Protein AF-C5KIS2-F1 (afdb_monomer)

Mean predicted aligned error: 10.35 Å

Secondary structure (DSSP, 8-state):
-HHHHHHHHHHHHTT----TTT---S-SEEEETTEEEETTTEEEESS-TTT--HHHHHHHHHHHHHT-----PPTT-------HHHHHHHHHHHHHHHHHHHHHTTGGG--HHHHHHHHHHHHHHHHTT-TT--HHHHHHHHHHHHHHHHHHHHHHHT-PPPEE-EETTEE-------------

Radius of gyration: 20.38 Å; Cα contacts (8 Å, |Δi|>4): 159; chains: 1; bounding box: 40×44×56 Å

Sequence (184 aa):
MKALSIVTSVLQDYCFAVNPLKTVGPASVTPFCGLVIESGGRYRPHPSRRVLTEASFDLAWDEFINGTFKAKRKRGAPKVAAAASNLKISSRVSWLKSWCGTFNYFLGHLTKQQLDALHALTDVSKRLQDPAITDKEVEAQSTLVHAAFKSLFDYYLSGIPALYAARDDQAIGTIVLSDANCHG

Structure (mmCIF, N/CA/C/O backbone):
data_AF-C5KIS2-F1
#
_entry.id   AF-C5KIS2-F1
#
loop_
_atom_site.group_PDB
_atom_site.id
_atom_site.type_symbol
_atom_site.label_atom_id
_atom_site.label_alt_id
_atom_site.label_comp_id
_atom_site.label_asym_id
_atom_site.label_entity_id
_atom_site.label_seq_id
_atom_site.pdbx_PDB_ins_code
_atom_site.Cartn_x
_atom_site.Cartn_y
_atom_site.Cartn_z
_atom_site.occupancy
_atom_site.B_iso_or_equiv
_atom_site.auth_seq_id
_atom_site.auth_comp_id
_atom_site.auth_asym_id
_atom_site.auth_atom_id
_atom_site.pdbx_PDB_model_num
ATOM 1 N N . MET A 1 1 ? -19.171 6.947 25.522 1.00 60.19 1 MET A N 1
ATOM 2 C CA . MET A 1 1 ? -19.991 8.149 25.236 1.00 60.19 1 MET A CA 1
ATOM 3 C C . MET A 1 1 ? -19.358 9.435 25.767 1.00 60.19 1 MET A C 1
ATOM 5 O O . MET A 1 1 ? -19.127 10.319 24.958 1.00 60.19 1 MET A O 1
ATOM 9 N N . LYS A 1 2 ? -18.980 9.525 27.055 1.00 75.31 2 LYS A N 1
ATOM 10 C CA . LYS A 1 2 ? -18.383 10.742 27.655 1.00 75.31 2 LYS A CA 1
ATOM 11 C C . LYS A 1 2 ? -17.143 11.290 26.922 1.00 75.31 2 LYS A C 1
ATOM 13 O O . LYS A 1 2 ? -17.012 12.493 26.755 1.00 75.31 2 LYS A O 1
ATOM 18 N N . ALA A 1 3 ? -16.247 10.421 26.454 1.00 75.62 3 ALA A N 1
ATOM 19 C CA . ALA A 1 3 ? -15.039 10.864 25.754 1.00 75.62 3 ALA A CA 1
ATOM 20 C C . ALA A 1 3 ? -15.335 11.495 24.379 1.00 75.62 3 ALA A C 1
ATOM 22 O O . ALA A 1 3 ? -14.760 12.523 24.040 1.00 75.62 3 ALA A O 1
ATOM 23 N N . LEU A 1 4 ? -16.278 10.926 23.618 1.00 79.00 4 LEU A N 1
ATOM 24 C CA . LEU A 1 4 ? -16.680 11.460 22.314 1.00 79.00 4 LEU A CA 1
ATOM 25 C C . LEU A 1 4 ? -17.348 12.833 22.454 1.00 79.00 4 LEU A C 1
ATOM 27 O O . LEU A 1 4 ? -17.055 13.726 21.664 1.00 79.00 4 LEU A O 1
ATOM 31 N N . SER A 1 5 ? -18.203 13.022 23.467 1.00 82.56 5 SER A N 1
ATOM 32 C CA . SER A 1 5 ? -18.843 14.320 23.706 1.00 82.56 5 SER A CA 1
ATOM 33 C C . SER A 1 5 ? -17.824 15.390 24.095 1.00 82.56 5 SER A C 1
ATOM 35 O O . SER A 1 5 ? -17.868 16.475 23.534 1.00 82.56 5 SER A O 1
ATOM 37 N N . ILE A 1 6 ? -16.866 15.067 24.976 1.00 85.69 6 ILE A N 1
ATOM 38 C CA . ILE A 1 6 ? -15.789 15.995 25.367 1.00 85.69 6 ILE A CA 1
ATOM 39 C C . ILE A 1 6 ? -14.978 16.422 24.141 1.00 85.69 6 ILE A C 1
ATOM 41 O O . ILE A 1 6 ? -14.787 17.609 23.911 1.00 85.69 6 ILE A O 1
ATOM 45 N N . VAL A 1 7 ? -14.535 15.460 23.331 1.00 83.62 7 VAL A N 1
ATOM 46 C CA . VAL A 1 7 ? -13.727 15.749 22.141 1.00 83.62 7 VAL A CA 1
ATOM 47 C C . VAL A 1 7 ? -14.513 16.540 21.097 1.00 83.62 7 VAL A C 1
ATOM 49 O O . VAL A 1 7 ? -13.963 17.456 20.497 1.00 83.62 7 VAL A O 1
ATOM 52 N N . THR A 1 8 ? -15.803 16.246 20.913 1.00 84.38 8 THR A N 1
ATOM 53 C CA . THR A 1 8 ? -16.669 17.022 20.010 1.00 84.38 8 THR A CA 1
ATOM 54 C C . THR A 1 8 ? -16.765 18.481 20.449 1.00 84.38 8 THR A C 1
ATOM 56 O O . THR A 1 8 ? -16.582 19.361 19.614 1.00 84.38 8 THR A O 1
ATOM 59 N N . SER A 1 9 ? -16.993 18.735 21.742 1.00 87.12 9 SER A N 1
ATOM 60 C CA . SER A 1 9 ? -17.047 20.096 22.284 1.00 87.12 9 SER A CA 1
ATOM 61 C C . SER A 1 9 ? -15.728 20.836 22.078 1.00 87.12 9 SER A C 1
ATOM 63 O O . SER A 1 9 ? -15.735 21.918 21.510 1.00 87.12 9 SER A O 1
ATOM 65 N N . VAL A 1 10 ? -14.594 20.210 22.414 1.00 88.06 10 VAL A N 1
ATOM 66 C CA . VAL A 1 10 ? -13.266 20.816 22.216 1.00 88.06 10 VAL A CA 1
ATOM 67 C C . VAL A 1 10 ? -13.034 21.182 20.747 1.00 88.06 10 VAL A C 1
ATOM 69 O O . VAL A 1 10 ? -12.579 22.278 20.449 1.00 88.06 10 VAL A O 1
ATOM 72 N N . LEU A 1 11 ? -13.367 20.299 19.803 1.00 85.62 11 LEU A N 1
ATOM 73 C CA . LEU A 1 11 ? -13.216 20.591 18.373 1.00 85.62 11 LEU A CA 1
ATOM 74 C C . LEU A 1 11 ? -14.081 21.772 17.927 1.00 85.62 11 LEU A C 1
ATOM 76 O O . LEU A 1 11 ? -13.608 22.619 17.173 1.00 85.62 11 LEU A O 1
ATOM 80 N N . GLN A 1 12 ? -15.324 21.834 18.400 1.00 87.50 12 GLN A N 1
ATOM 81 C CA . GLN A 1 12 ? -16.232 22.940 18.107 1.00 87.50 12 GLN A CA 1
ATOM 82 C C . GLN A 1 12 ? -15.732 24.262 18.705 1.00 87.50 12 GLN A C 1
ATOM 84 O O . GLN A 1 12 ? -15.814 25.283 18.025 1.00 87.50 12 GLN A O 1
ATOM 89 N N . ASP A 1 13 ? -15.139 24.234 19.904 1.00 91.94 13 ASP A N 1
ATOM 90 C CA . ASP A 1 13 ? -14.492 25.399 20.529 1.00 91.94 13 ASP A CA 1
ATOM 91 C C . ASP A 1 13 ? -13.312 25.916 19.683 1.00 91.94 13 ASP A C 1
ATOM 93 O O . ASP A 1 13 ? -13.076 27.120 19.606 1.00 91.94 13 ASP A O 1
ATOM 97 N N . TYR A 1 14 ? -12.604 25.018 18.987 1.00 89.00 14 TYR A N 1
ATOM 98 C CA . TYR A 1 14 ? -11.558 25.348 18.007 1.00 89.00 14 TYR A CA 1
ATOM 99 C C . TYR A 1 14 ? -12.091 25.587 16.580 1.00 89.00 14 TYR A C 1
ATOM 101 O O . TYR A 1 14 ? -11.319 25.567 15.621 1.00 89.00 14 TYR A O 1
ATOM 109 N N . CYS A 1 15 ? -13.395 25.823 16.416 1.00 87.06 15 CYS A N 1
ATOM 110 C CA . CYS A 1 15 ? -14.050 26.093 15.132 1.00 87.06 15 CYS A CA 1
ATOM 111 C C . CYS A 1 15 ? -13.978 24.946 14.103 1.00 87.06 15 CYS A C 1
ATOM 113 O O . CYS A 1 15 ? -14.198 25.171 12.910 1.00 87.06 15 CYS A O 1
ATOM 115 N N . PHE A 1 16 ? -13.718 23.706 14.525 1.00 83.56 16 PHE A N 1
ATOM 116 C CA . PHE A 1 16 ? -13.832 22.545 13.644 1.00 83.56 16 PHE A CA 1
ATOM 117 C C . PHE A 1 16 ? -15.290 22.090 13.521 1.00 83.56 16 PHE A C 1
ATOM 119 O O . PHE A 1 16 ? -15.996 21.871 14.508 1.00 83.56 16 PHE A O 1
ATOM 126 N N . ALA A 1 17 ? -15.734 21.867 12.283 1.00 83.50 17 ALA A N 1
ATOM 127 C CA . ALA A 1 17 ? -17.042 21.291 12.003 1.00 83.50 17 ALA A CA 1
ATOM 128 C C . ALA A 1 17 ? -16.998 19.759 12.120 1.00 83.50 17 ALA A C 1
ATOM 130 O O . ALA A 1 17 ? -16.437 19.066 11.270 1.00 83.50 17 ALA A O 1
ATOM 131 N N . VAL A 1 18 ? -17.633 19.212 13.157 1.00 80.88 18 VAL A N 1
ATOM 132 C CA . VAL A 1 18 ? -17.778 17.760 13.323 1.00 80.88 18 VAL A CA 1
ATOM 133 C C . VAL A 1 18 ? -18.969 17.270 12.501 1.00 80.88 18 VAL A C 1
ATOM 135 O O . VAL A 1 18 ? -20.106 17.662 12.750 1.00 80.88 18 VAL A O 1
ATOM 138 N N . ASN A 1 19 ? -18.720 16.396 11.522 1.00 82.12 19 ASN A N 1
ATOM 139 C CA . ASN A 1 19 ? -19.776 15.813 10.696 1.00 82.12 19 ASN A CA 1
ATOM 140 C C . ASN A 1 19 ? -20.314 14.514 11.329 1.00 82.12 19 ASN A C 1
ATOM 142 O O . ASN A 1 19 ? -19.650 13.480 11.215 1.00 82.12 19 ASN A O 1
ATOM 146 N N . PRO A 1 20 ? -21.531 14.508 11.907 1.00 78.38 20 PRO A N 1
ATOM 147 C CA . PRO A 1 20 ? -22.075 13.335 12.588 1.00 78.38 20 PRO A CA 1
ATOM 148 C C . PRO A 1 20 ? -22.288 12.134 11.655 1.00 78.38 20 PRO A C 1
ATOM 150 O O . PRO A 1 20 ? -22.263 11.003 12.125 1.00 78.38 20 PRO A O 1
ATOM 153 N N . LEU A 1 21 ? -22.431 12.347 10.340 1.00 80.25 21 LEU A N 1
ATOM 154 C CA . LEU A 1 21 ? -22.570 11.267 9.354 1.00 80.25 21 LEU A CA 1
ATOM 155 C C . LEU A 1 21 ? -21.252 10.526 9.087 1.00 80.25 21 LEU A C 1
ATOM 157 O O . LEU A 1 21 ? -21.269 9.414 8.566 1.00 80.25 21 LEU A O 1
ATOM 161 N N . LYS A 1 22 ? -20.109 11.148 9.397 1.00 76.31 22 LYS A N 1
ATOM 162 C CA . LYS A 1 22 ? -18.772 10.545 9.264 1.00 76.31 22 LYS A CA 1
ATOM 163 C C . LYS A 1 22 ? -18.179 10.126 10.609 1.00 76.31 22 LYS A C 1
ATOM 165 O O . LYS A 1 22 ? -17.146 9.460 10.634 1.00 76.31 22 LYS A O 1
ATOM 170 N N . THR A 1 23 ? -18.817 10.506 11.712 1.00 77.50 23 THR A N 1
ATOM 171 C CA . THR A 1 23 ? -18.397 10.133 13.059 1.00 77.50 23 THR A CA 1
ATOM 172 C C . THR A 1 23 ? -18.841 8.710 13.361 1.00 77.50 23 THR A C 1
ATOM 174 O O . THR A 1 23 ? -20.031 8.404 13.387 1.00 77.50 23 THR A O 1
ATOM 177 N N . VAL A 1 24 ? -17.876 7.837 13.639 1.00 73.81 24 VAL A N 1
ATOM 178 C CA . VAL A 1 24 ? -18.143 6.477 14.111 1.00 73.81 24 VAL A CA 1
ATOM 179 C C . VAL A 1 24 ? -18.097 6.489 15.637 1.00 73.81 24 VAL A C 1
ATOM 181 O O . VAL A 1 24 ? -17.106 6.910 16.235 1.00 73.81 24 VAL A O 1
ATOM 184 N N . GLY A 1 25 ? -19.194 6.076 16.274 1.00 73.31 25 GLY A N 1
ATOM 185 C CA . GLY A 1 25 ? -19.266 5.928 17.727 1.00 73.31 25 GLY A CA 1
ATOM 186 C C . GLY A 1 25 ? -18.408 4.764 18.243 1.00 73.31 25 GLY A C 1
ATOM 187 O O . GLY A 1 25 ? -17.726 4.095 17.468 1.00 73.31 25 GLY A O 1
ATOM 188 N N . PRO A 1 26 ? -18.441 4.480 19.556 1.00 73.94 26 PRO A N 1
ATOM 189 C CA . PRO A 1 26 ? -17.779 3.302 20.106 1.00 73.94 26 PRO A CA 1
ATOM 190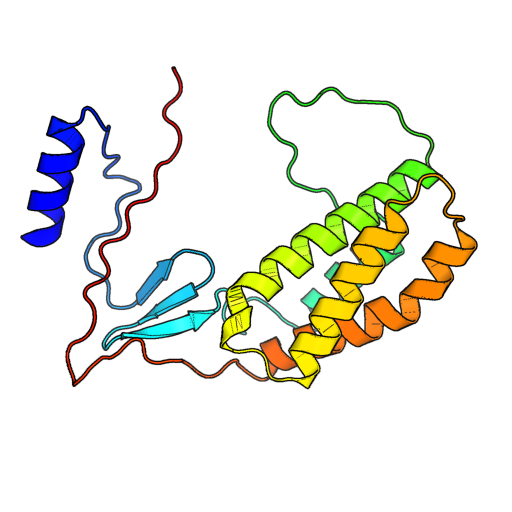 C C . PRO A 1 26 ? -18.262 2.031 19.394 1.00 73.94 26 PRO A C 1
ATOM 192 O O . PRO A 1 26 ? -19.454 1.730 19.407 1.00 73.94 26 PRO A O 1
ATOM 195 N N . ALA A 1 27 ? -17.336 1.295 18.785 1.00 77.19 27 ALA A N 1
ATOM 196 C CA . ALA A 1 27 ? -17.607 0.051 18.079 1.00 77.19 27 ALA A CA 1
ATOM 197 C C . ALA A 1 27 ? -16.626 -1.031 18.535 1.00 77.19 27 ALA A C 1
ATOM 199 O O . ALA A 1 27 ? -15.513 -0.736 18.971 1.00 77.19 27 ALA A O 1
ATOM 200 N N . SER A 1 28 ? -17.038 -2.295 18.428 1.00 77.19 28 SER A N 1
ATOM 201 C CA . SER A 1 28 ? -16.172 -3.433 18.749 1.00 77.19 28 SER A CA 1
ATOM 202 C C . SER A 1 28 ? -15.063 -3.647 17.716 1.00 77.19 28 SER A C 1
ATOM 204 O O . SER A 1 28 ? -14.061 -4.295 18.030 1.00 77.19 28 SER A O 1
ATOM 206 N N . VAL A 1 29 ? -15.257 -3.105 16.508 1.00 78.75 29 VAL A N 1
ATOM 207 C CA . VAL A 1 29 ? -14.348 -3.151 15.364 1.00 78.75 29 VAL A CA 1
ATOM 208 C C . VAL A 1 29 ? -14.416 -1.809 14.631 1.00 78.75 29 VAL A C 1
ATOM 210 O O . VAL A 1 29 ? -15.497 -1.401 14.207 1.00 78.75 29 VAL A O 1
ATOM 213 N N . THR A 1 30 ? -13.273 -1.151 14.438 1.00 78.75 30 THR A N 1
ATOM 214 C CA . THR A 1 30 ? -13.182 0.161 13.779 1.00 78.75 30 THR A CA 1
ATOM 215 C C . THR A 1 30 ? -12.060 0.166 12.738 1.00 78.75 30 THR A C 1
ATOM 217 O O . THR A 1 30 ? -10.905 -0.084 13.093 1.00 78.75 30 THR A O 1
ATOM 220 N N . PRO A 1 31 ? -12.344 0.461 11.455 1.00 78.12 31 PRO A N 1
ATOM 221 C CA . PRO A 1 31 ? -11.298 0.704 10.473 1.00 78.12 31 PRO A CA 1
ATOM 222 C C . PRO A 1 31 ? -10.628 2.060 10.741 1.00 78.12 31 PRO A C 1
ATOM 224 O O . PRO A 1 31 ? -11.306 3.075 10.890 1.00 78.12 31 PRO A O 1
ATOM 227 N N . PHE A 1 32 ? -9.298 2.098 10.775 1.00 75.88 32 PHE A N 1
ATOM 228 C CA . PHE A 1 32 ? -8.532 3.324 10.980 1.00 75.88 32 PHE A CA 1
ATOM 229 C C . PHE A 1 32 ? -7.170 3.264 10.289 1.00 75.88 32 PHE A C 1
ATOM 231 O O . PHE A 1 32 ? -6.419 2.326 10.520 1.00 75.88 32 PHE A O 1
ATOM 238 N N . CYS A 1 33 ? -6.838 4.263 9.460 1.00 73.62 33 CYS A N 1
ATOM 239 C CA . CYS A 1 33 ? -5.521 4.403 8.815 1.00 73.62 33 CYS A CA 1
ATOM 240 C C . CYS A 1 33 ? -4.962 3.090 8.234 1.00 73.62 33 CYS A C 1
ATOM 242 O O . CYS A 1 33 ? -3.843 2.702 8.539 1.00 73.62 33 CYS A O 1
ATOM 244 N N . GLY A 1 34 ? -5.753 2.374 7.427 1.00 73.12 34 GLY A N 1
ATOM 245 C CA . GLY A 1 34 ? -5.315 1.107 6.822 1.00 73.12 34 GLY A CA 1
ATOM 246 C C . GLY A 1 34 ? -5.251 -0.083 7.789 1.00 73.12 34 GLY A C 1
ATOM 247 O O . GLY A 1 34 ? -4.769 -1.146 7.409 1.00 73.12 34 GLY A O 1
ATOM 248 N N . LEU A 1 35 ? -5.765 0.058 9.011 1.00 77.88 35 LEU A N 1
ATOM 249 C CA . LEU A 1 35 ? -5.873 -0.983 10.031 1.00 77.88 35 LEU A CA 1
ATOM 250 C C . LEU A 1 35 ? -7.339 -1.234 10.404 1.00 77.88 35 LEU A C 1
ATOM 252 O O . LEU A 1 35 ? -8.220 -0.411 10.174 1.00 77.88 35 LEU A O 1
ATOM 256 N N . VAL A 1 36 ? -7.593 -2.393 10.990 1.00 81.38 36 VAL A N 1
ATOM 257 C CA . VAL A 1 36 ? -8.814 -2.772 11.691 1.00 81.38 36 VAL A CA 1
ATOM 258 C C . VAL A 1 36 ? -8.438 -2.891 13.159 1.00 81.38 36 VAL A C 1
ATOM 260 O O . VAL A 1 36 ? -7.630 -3.748 13.511 1.00 81.38 36 VAL A O 1
ATOM 263 N N . ILE A 1 37 ? -9.005 -2.026 13.993 1.00 79.94 37 ILE A N 1
ATOM 264 C CA . ILE A 1 37 ? -8.837 -2.046 15.445 1.00 79.94 37 ILE A CA 1
ATOM 265 C C . ILE A 1 37 ? -10.018 -2.813 16.034 1.00 79.94 37 ILE A C 1
ATOM 267 O O . ILE A 1 37 ? -11.168 -2.492 15.751 1.00 79.94 37 ILE A O 1
ATOM 271 N N . GLU A 1 38 ? -9.735 -3.829 16.833 1.00 79.75 38 GLU A N 1
ATOM 272 C CA . GLU A 1 38 ? -10.697 -4.707 17.487 1.00 79.75 38 GLU A CA 1
ATOM 273 C C . GLU A 1 38 ? -10.685 -4.479 19.007 1.00 79.75 38 GLU A C 1
ATOM 275 O O . GLU A 1 38 ? -9.745 -3.933 19.596 1.00 79.75 38 GLU A O 1
ATOM 280 N N . SER A 1 39 ? -11.752 -4.922 19.668 1.00 73.69 39 SER A N 1
ATOM 281 C CA . SER A 1 39 ? -11.887 -4.835 21.124 1.00 73.69 39 SER A CA 1
ATOM 282 C C . SER A 1 39 ? -10.722 -5.523 21.849 1.00 73.69 39 SER A C 1
ATOM 284 O O . SER A 1 39 ? -10.285 -6.615 21.469 1.00 73.69 39 SER A O 1
ATOM 286 N N . GLY A 1 40 ? -10.236 -4.888 22.920 1.00 71.31 40 GLY A N 1
ATOM 287 C CA . GLY A 1 40 ? -9.080 -5.366 23.688 1.00 71.31 40 GLY A CA 1
ATOM 288 C C . GLY A 1 40 ? -7.722 -4.919 23.135 1.00 71.31 40 GLY A C 1
ATOM 289 O O . GLY A 1 40 ? -6.711 -5.531 23.455 1.00 71.31 40 GLY A O 1
ATOM 290 N N . GLY A 1 41 ? -7.686 -3.885 22.285 1.00 71.38 41 GLY A N 1
ATOM 291 C CA . GLY A 1 41 ? -6.437 -3.312 21.769 1.00 71.38 41 GLY A CA 1
ATOM 292 C C . GLY A 1 41 ? -5.782 -4.137 20.662 1.00 71.38 41 GLY A C 1
ATOM 293 O O . GLY A 1 41 ? -4.663 -3.837 20.254 1.00 71.38 41 GLY A O 1
ATOM 294 N N . ARG A 1 42 ? -6.463 -5.166 20.149 1.00 77.19 42 ARG A N 1
ATOM 295 C CA . ARG A 1 42 ? -6.005 -5.909 18.975 1.00 77.19 42 ARG A CA 1
ATOM 296 C C . ARG A 1 42 ? -6.127 -5.038 17.740 1.00 77.19 42 ARG A C 1
ATOM 298 O O . ARG A 1 42 ? -7.138 -4.372 17.550 1.00 77.19 42 ARG A O 1
ATOM 305 N N . TYR A 1 43 ? -5.137 -5.080 16.870 1.00 80.19 43 TYR A N 1
ATOM 306 C CA . TYR A 1 43 ? -5.239 -4.481 15.555 1.00 80.19 43 TYR A CA 1
ATOM 307 C C . TYR A 1 43 ? -4.581 -5.375 14.519 1.00 80.19 43 TYR A C 1
ATOM 309 O O . TYR A 1 43 ? -3.648 -6.125 14.793 1.00 80.19 43 TYR A O 1
ATOM 317 N N . ARG A 1 44 ? -5.103 -5.303 13.305 1.00 76.75 44 ARG A N 1
ATOM 318 C CA . ARG A 1 44 ? -4.555 -5.995 12.143 1.00 76.75 44 ARG A CA 1
ATOM 319 C C . ARG A 1 44 ? -4.762 -5.134 10.919 1.00 76.75 44 ARG A C 1
ATOM 321 O O . ARG A 1 44 ? -5.616 -4.248 10.946 1.00 76.75 44 ARG A O 1
ATOM 328 N N . PRO A 1 45 ? -4.069 -5.389 9.817 1.00 75.81 45 PRO A N 1
ATOM 329 C CA . PRO A 1 45 ? -4.277 -4.540 8.675 1.00 75.81 45 PRO A CA 1
ATOM 330 C C . PRO A 1 45 ? -5.611 -4.705 7.943 1.00 75.81 45 PRO A C 1
ATOM 332 O O . PRO A 1 45 ? -6.246 -5.761 7.9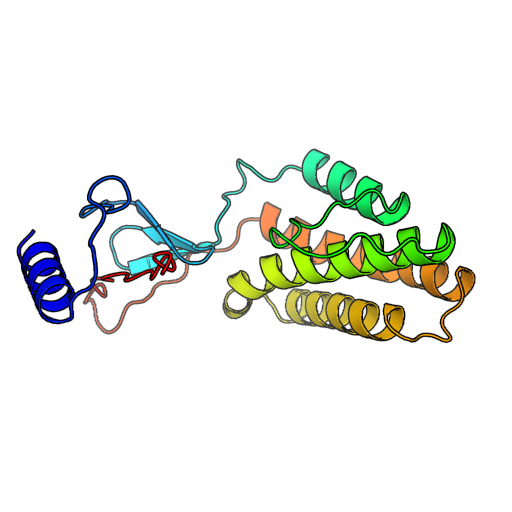60 1.00 75.81 45 PRO A O 1
ATOM 335 N N . HIS A 1 46 ? -6.030 -3.627 7.286 1.00 72.75 46 HIS A N 1
ATOM 336 C CA . HIS A 1 46 ? -7.185 -3.536 6.399 1.00 72.75 46 HIS A CA 1
ATOM 337 C C . HIS A 1 46 ? -6.683 -3.597 4.943 1.00 72.75 46 HIS A C 1
ATOM 339 O O . HIS A 1 46 ? -5.743 -2.867 4.636 1.00 72.75 46 HIS A O 1
ATOM 345 N N . PRO A 1 47 ? -7.267 -4.386 4.015 1.00 57.50 47 PRO A N 1
ATOM 346 C CA . PRO A 1 47 ? -8.532 -5.130 4.071 1.00 57.50 47 PRO A CA 1
ATOM 347 C C . PRO A 1 47 ? -8.381 -6.649 4.270 1.00 57.50 47 PRO A C 1
ATOM 349 O O . PRO A 1 47 ? -7.685 -7.303 3.513 1.00 57.50 47 PRO A O 1
ATOM 352 N N . SER A 1 48 ? -9.130 -7.228 5.222 1.00 53.94 48 SER A N 1
ATOM 353 C CA . SER A 1 48 ? -9.125 -8.673 5.549 1.00 53.94 48 SER A CA 1
ATOM 354 C C . SER A 1 48 ? -9.020 -9.602 4.326 1.00 53.94 48 SER A C 1
ATOM 356 O O . SER A 1 48 ? -9.606 -9.277 3.295 1.00 53.94 48 SER A O 1
ATOM 358 N N . ARG A 1 49 ? -8.426 -10.801 4.483 1.00 50.31 49 ARG A N 1
ATOM 359 C CA . ARG A 1 49 ? -8.325 -11.876 3.459 1.00 50.31 49 ARG A CA 1
ATOM 360 C C . ARG A 1 49 ? -9.585 -12.099 2.593 1.00 50.31 49 ARG A C 1
ATOM 362 O O . ARG A 1 49 ? -9.485 -12.645 1.511 1.00 50.31 49 ARG A O 1
ATOM 369 N N . ARG A 1 50 ? -10.777 -11.693 3.050 1.00 49.00 50 ARG A N 1
ATOM 370 C CA . ARG A 1 50 ? -12.029 -11.742 2.273 1.00 49.00 50 ARG A CA 1
ATOM 371 C C . ARG A 1 50 ? -12.088 -10.776 1.075 1.00 49.00 50 ARG A C 1
ATOM 373 O O . ARG A 1 50 ? -12.973 -10.940 0.248 1.00 49.00 50 ARG A O 1
ATOM 380 N N . VAL A 1 51 ? -11.208 -9.774 0.988 1.00 60.28 51 VAL A N 1
ATOM 381 C CA . VAL A 1 51 ? -11.202 -8.764 -0.096 1.00 60.28 51 VAL A CA 1
ATOM 382 C C . VAL A 1 51 ? -10.081 -9.004 -1.109 1.00 60.28 51 VAL A C 1
ATOM 384 O O . VAL A 1 51 ? -10.228 -8.646 -2.272 1.00 60.28 51 VAL A O 1
ATOM 387 N N . LEU A 1 52 ? -8.975 -9.614 -0.683 1.00 68.19 52 LEU A N 1
ATOM 388 C CA . LEU A 1 52 ? -7.841 -9.930 -1.545 1.00 68.19 52 LEU A CA 1
ATOM 389 C C . LEU A 1 52 ? -7.819 -11.435 -1.795 1.00 68.19 52 LEU A C 1
ATOM 391 O O . LEU A 1 52 ? -7.716 -12.219 -0.857 1.00 68.19 52 LEU A O 1
ATOM 395 N N . THR A 1 53 ? -7.948 -11.822 -3.059 1.00 77.44 53 THR A N 1
ATOM 396 C CA . THR A 1 53 ? -7.866 -13.213 -3.530 1.00 77.44 53 THR A CA 1
ATOM 397 C C . THR A 1 53 ? -6.704 -13.353 -4.511 1.00 77.44 53 THR A C 1
ATOM 399 O O . THR A 1 53 ? -6.144 -12.344 -4.937 1.00 77.44 53 THR A O 1
ATOM 402 N N . GLU A 1 54 ? -6.353 -14.573 -4.917 1.00 80.69 54 GLU A N 1
ATOM 403 C CA . GLU A 1 54 ? -5.388 -14.774 -6.012 1.00 80.69 54 GLU A CA 1
ATOM 404 C C . GLU A 1 54 ? -5.833 -14.065 -7.301 1.00 80.69 54 GLU A C 1
ATOM 406 O O . GLU A 1 54 ? -5.030 -13.395 -7.937 1.00 80.69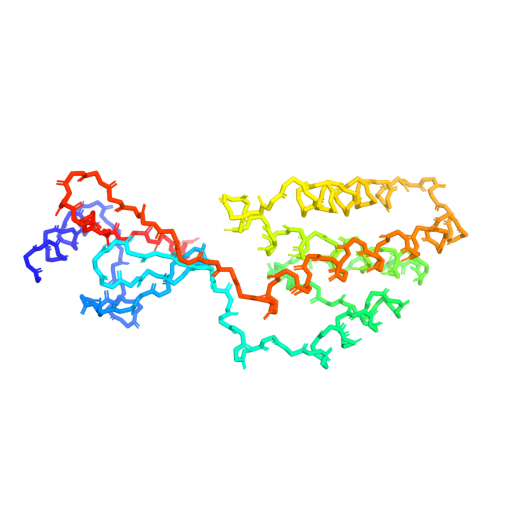 54 GLU A O 1
ATOM 411 N N . ALA A 1 55 ? -7.135 -14.047 -7.607 1.00 85.31 55 ALA A N 1
ATOM 412 C CA . ALA A 1 55 ? -7.656 -13.279 -8.741 1.00 85.31 55 ALA A CA 1
ATOM 413 C C . ALA A 1 55 ? -7.391 -11.765 -8.611 1.00 85.31 55 ALA A C 1
ATOM 415 O O . ALA A 1 55 ? -7.241 -11.060 -9.607 1.00 85.31 55 ALA A O 1
ATOM 416 N N . SER A 1 56 ? -7.311 -11.239 -7.384 1.00 86.56 56 SER A N 1
ATOM 417 C CA . SER A 1 56 ? -6.927 -9.843 -7.147 1.00 86.56 56 SER A CA 1
ATOM 418 C C . SER A 1 56 ? -5.446 -9.595 -7.441 1.00 86.56 56 SER A C 1
ATOM 420 O O . SER A 1 56 ? -5.104 -8.493 -7.868 1.00 86.56 56 SER A O 1
ATOM 422 N N . PHE A 1 57 ? -4.582 -10.596 -7.236 1.00 89.69 57 PHE A N 1
ATOM 423 C CA . PHE A 1 57 ? -3.185 -10.528 -7.660 1.00 89.69 57 PHE A CA 1
ATOM 424 C C . PHE A 1 57 ? -3.091 -10.465 -9.184 1.00 89.69 57 PHE A C 1
ATOM 426 O O . PHE A 1 57 ? -2.458 -9.547 -9.697 1.00 89.69 57 PHE A O 1
ATOM 433 N N . ASP A 1 58 ? -3.763 -11.374 -9.894 1.00 90.75 58 ASP A N 1
ATOM 434 C CA . ASP A 1 58 ? -3.703 -11.439 -11.359 1.00 90.75 58 ASP A CA 1
ATOM 435 C C . ASP A 1 58 ? -4.182 -10.137 -12.005 1.00 90.75 58 ASP A C 1
ATOM 437 O O . ASP A 1 58 ? -3.524 -9.605 -12.896 1.00 90.75 58 ASP A O 1
ATOM 441 N N . LEU A 1 59 ? -5.280 -9.565 -11.498 1.00 90.50 59 LEU A N 1
ATOM 442 C CA . LEU A 1 59 ? -5.777 -8.261 -11.944 1.00 90.50 59 LEU A CA 1
ATOM 443 C C . LEU A 1 59 ? -4.763 -7.141 -11.689 1.00 90.50 59 LEU A C 1
ATOM 445 O O . LEU A 1 59 ? -4.482 -6.344 -12.581 1.00 90.50 59 LEU A O 1
ATOM 449 N N . ALA A 1 60 ? -4.194 -7.075 -10.482 1.00 91.19 60 ALA A N 1
ATOM 450 C CA . ALA A 1 60 ? -3.202 -6.057 -10.150 1.00 91.19 60 ALA A CA 1
ATOM 451 C C . ALA A 1 60 ? -1.930 -6.207 -10.998 1.00 91.19 60 ALA A C 1
ATOM 453 O O . ALA A 1 60 ? -1.322 -5.208 -11.385 1.00 91.19 60 ALA A O 1
ATOM 454 N N . TRP A 1 61 ? -1.531 -7.441 -11.299 1.00 94.50 61 TRP A N 1
ATOM 455 C CA . TRP A 1 61 ? -0.377 -7.725 -12.136 1.00 94.50 61 TRP A CA 1
ATOM 456 C C . TRP A 1 61 ? -0.621 -7.374 -13.606 1.00 94.50 61 TRP A C 1
ATOM 458 O O . TRP A 1 61 ? 0.237 -6.750 -14.235 1.00 94.50 61 TRP A O 1
ATOM 468 N N . ASP A 1 62 ? -1.805 -7.689 -14.133 1.00 92.88 62 ASP A N 1
ATOM 469 C CA . ASP A 1 62 ? -2.226 -7.286 -15.476 1.00 92.88 62 ASP A CA 1
ATOM 470 C C . ASP A 1 62 ? -2.187 -5.757 -15.635 1.00 92.88 62 ASP A C 1
ATOM 472 O O . ASP A 1 62 ? -1.622 -5.240 -16.603 1.00 92.88 62 ASP A O 1
ATOM 476 N N . GLU A 1 63 ? -2.667 -5.016 -14.627 1.00 92.31 63 GLU A N 1
ATOM 477 C CA . GLU A 1 63 ? -2.597 -3.551 -14.611 1.00 92.31 63 GLU A CA 1
ATOM 478 C C . GLU A 1 63 ? -1.162 -3.022 -14.717 1.00 92.31 63 GLU A C 1
ATOM 480 O O . GLU A 1 63 ? -0.910 -2.028 -15.412 1.00 92.31 63 GLU A O 1
ATOM 485 N N . PHE A 1 64 ? -0.214 -3.675 -14.040 1.00 92.88 64 PHE A N 1
ATOM 486 C CA . PHE A 1 64 ? 1.198 -3.314 -14.100 1.00 92.88 64 PHE A CA 1
ATOM 487 C C . PHE A 1 64 ? 1.790 -3.610 -15.483 1.00 92.88 64 PHE A C 1
ATOM 489 O O . PHE A 1 64 ? 2.404 -2.735 -16.103 1.00 92.88 64 PHE A O 1
ATOM 496 N N . ILE A 1 65 ? 1.588 -4.821 -16.005 1.00 91.44 65 ILE A N 1
ATOM 497 C CA . ILE A 1 65 ? 2.171 -5.242 -17.284 1.00 91.44 65 ILE A CA 1
ATOM 498 C C . ILE A 1 65 ? 1.626 -4.412 -18.443 1.00 91.44 65 ILE A C 1
ATOM 500 O O . ILE A 1 65 ? 2.409 -3.939 -19.278 1.00 91.44 65 ILE A O 1
ATOM 504 N N . ASN A 1 66 ? 0.324 -4.144 -18.448 1.00 88.69 66 ASN A N 1
ATOM 505 C CA . ASN A 1 66 ? -0.329 -3.386 -19.509 1.00 88.69 66 ASN A CA 1
ATOM 506 C C . ASN A 1 66 ? -0.240 -1.865 -19.307 1.00 88.69 66 ASN A C 1
ATOM 508 O O . ASN A 1 66 ? -0.513 -1.111 -20.239 1.00 88.69 66 ASN A O 1
ATOM 512 N N . GLY A 1 67 ? 0.186 -1.393 -18.128 1.00 86.62 67 GLY A N 1
ATOM 513 C CA . GLY A 1 67 ? 0.263 0.037 -17.812 1.00 86.62 67 GLY A CA 1
ATOM 514 C C . GLY A 1 67 ? -1.108 0.715 -17.851 1.00 86.62 67 GLY A C 1
ATOM 515 O O . GLY A 1 67 ? -1.246 1.836 -18.342 1.00 86.62 67 GLY A O 1
ATOM 516 N N . THR A 1 68 ? -2.136 0.014 -17.373 1.00 87.69 68 THR A N 1
ATOM 517 C CA . THR A 1 68 ? -3.531 0.481 -17.370 1.00 87.69 68 THR A CA 1
ATOM 518 C C . THR A 1 68 ? -3.949 1.069 -16.026 1.00 87.69 68 THR A C 1
ATOM 520 O O . THR A 1 68 ? -5.052 1.611 -15.912 1.00 87.69 68 THR A O 1
ATOM 523 N N . PHE A 1 69 ? -3.061 1.036 -15.024 1.00 85.50 69 PHE A N 1
ATOM 524 C CA . PHE A 1 69 ? -3.316 1.577 -13.697 1.00 85.50 69 PHE A CA 1
ATOM 525 C C . PHE A 1 69 ? -3.650 3.070 -13.750 1.00 85.50 69 PHE A C 1
ATOM 527 O O . PHE A 1 69 ? -2.883 3.896 -14.263 1.00 85.50 69 PHE A O 1
ATOM 534 N N . LYS A 1 70 ? -4.797 3.424 -13.165 1.00 80.62 70 LYS A N 1
ATOM 535 C CA . LYS A 1 70 ? -5.286 4.802 -13.064 1.00 80.62 70 LYS A CA 1
ATOM 536 C C . LYS A 1 70 ? -5.224 5.255 -11.614 1.00 80.62 70 LYS A C 1
ATOM 538 O O . LYS A 1 70 ? -6.160 5.046 -10.845 1.00 80.62 70 LYS A O 1
ATOM 543 N N . ALA A 1 71 ? -4.145 5.946 -11.254 1.00 69.94 71 ALA A N 1
ATOM 544 C CA . ALA A 1 71 ? -4.084 6.624 -9.966 1.00 69.94 71 ALA A CA 1
ATOM 545 C C . ALA A 1 71 ? -5.255 7.610 -9.826 1.00 69.94 71 ALA A C 1
ATOM 547 O O . ALA A 1 71 ? -5.604 8.320 -10.778 1.00 69.94 71 ALA A O 1
ATOM 548 N N . LYS A 1 72 ? -5.842 7.695 -8.624 1.00 66.12 72 LYS A N 1
ATOM 549 C CA . LYS A 1 72 ? -6.824 8.739 -8.309 1.00 66.12 72 LYS A CA 1
ATOM 550 C C . LYS A 1 72 ? -6.176 10.102 -8.555 1.00 66.12 72 LYS A C 1
ATOM 552 O O . LYS A 1 72 ? -5.292 10.525 -7.813 1.00 66.12 72 LYS A O 1
ATOM 557 N N . ARG A 1 73 ? -6.603 10.794 -9.613 1.00 60.09 73 ARG A N 1
ATOM 558 C CA . ARG A 1 73 ? -6.137 12.154 -9.895 1.00 60.09 73 ARG A CA 1
ATOM 559 C C . ARG A 1 73 ? -6.622 13.088 -8.794 1.00 60.09 73 ARG A C 1
ATOM 561 O O . ARG A 1 73 ? -7.801 13.068 -8.442 1.00 60.09 73 ARG A O 1
ATOM 568 N N . LYS A 1 74 ? -5.734 13.956 -8.302 1.00 57.44 74 LYS A N 1
ATOM 569 C CA . LYS A 1 74 ? -6.168 15.138 -7.552 1.00 57.44 74 LYS A CA 1
ATOM 570 C C . LYS A 1 74 ? -7.083 15.964 -8.463 1.00 57.44 74 LYS A C 1
ATOM 572 O O . LYS A 1 74 ? -6.747 16.214 -9.624 1.00 57.44 74 LYS A O 1
ATOM 577 N N . ARG A 1 75 ? -8.263 16.331 -7.954 1.00 52.66 75 ARG A N 1
ATOM 578 C CA . ARG A 1 75 ? -9.217 17.208 -8.652 1.00 52.66 75 ARG A CA 1
ATOM 579 C C . ARG A 1 75 ? -8.470 18.483 -9.079 1.00 52.66 75 ARG A C 1
ATOM 581 O O . ARG A 1 75 ? -7.792 19.076 -8.251 1.00 52.66 75 ARG A O 1
ATOM 588 N N . GLY A 1 76 ? -8.558 18.858 -10.356 1.00 56.50 76 GLY A N 1
ATOM 589 C CA . GLY A 1 76 ? -7.921 20.070 -10.896 1.00 56.50 76 GLY A CA 1
ATOM 590 C C . GLY A 1 76 ? -6.510 19.907 -11.482 1.00 56.50 76 GLY A C 1
ATOM 591 O O . GLY A 1 76 ? -5.955 20.889 -11.959 1.00 56.50 76 GLY A O 1
ATOM 592 N N . ALA A 1 77 ? -5.922 18.703 -11.499 1.00 58.88 77 ALA A N 1
ATOM 593 C CA . ALA A 1 77 ? -4.614 18.512 -12.132 1.00 58.88 77 ALA A CA 1
ATOM 594 C C . ALA A 1 77 ? -4.701 18.658 -13.673 1.00 58.88 77 ALA A C 1
ATOM 596 O O . ALA A 1 77 ? -5.524 17.971 -14.295 1.00 58.88 77 ALA A O 1
ATOM 597 N N . PRO A 1 78 ? -3.864 19.506 -14.307 1.00 53.81 78 PRO A N 1
ATOM 598 C CA . PRO A 1 78 ? -3.876 19.698 -15.755 1.00 53.81 78 PRO A CA 1
ATOM 599 C C . PRO A 1 78 ? -3.546 18.397 -16.508 1.00 53.81 78 PRO A C 1
ATOM 601 O O . PRO A 1 78 ? -2.661 17.632 -16.121 1.00 53.81 78 PRO A O 1
ATOM 604 N N . LYS A 1 79 ? -4.280 18.125 -17.597 1.00 56.62 79 LYS A N 1
ATOM 605 C CA . LYS A 1 79 ? -3.989 17.012 -18.517 1.00 56.62 79 LYS A CA 1
ATOM 606 C C . LYS A 1 79 ? -2.767 17.386 -19.357 1.00 56.62 79 LYS A C 1
ATOM 608 O O . LYS A 1 79 ? -2.896 18.159 -20.297 1.00 56.62 79 LYS A O 1
ATOM 613 N N . VAL A 1 80 ? -1.608 16.816 -19.046 1.00 57.19 80 VAL A N 1
ATOM 614 C CA . VAL A 1 80 ? -0.430 16.909 -19.919 1.00 57.19 80 VAL A CA 1
ATOM 615 C C . VAL A 1 80 ? -0.475 15.752 -20.918 1.00 57.19 80 VAL A C 1
ATOM 617 O O . VAL A 1 80 ? -0.657 14.599 -20.520 1.00 57.19 80 VAL A O 1
ATOM 620 N N . ALA A 1 81 ? -0.363 16.055 -22.212 1.00 54.06 81 ALA A N 1
ATOM 621 C CA . ALA A 1 81 ? -0.216 15.045 -23.254 1.00 54.06 81 ALA A CA 1
ATOM 622 C C . ALA A 1 81 ? 1.217 14.496 -23.198 1.00 54.06 81 ALA A C 1
ATOM 624 O O . ALA A 1 81 ? 2.171 15.228 -23.440 1.00 54.06 81 ALA A O 1
ATOM 625 N N . ALA A 1 82 ? 1.365 13.225 -22.835 1.00 60.88 82 ALA A N 1
ATOM 626 C CA . ALA A 1 82 ? 2.646 12.528 -22.835 1.00 60.88 82 ALA A CA 1
ATOM 627 C C . ALA A 1 82 ? 2.666 11.485 -23.960 1.00 60.88 82 ALA A C 1
ATOM 629 O O . ALA A 1 82 ? 1.619 10.953 -24.333 1.00 60.88 82 ALA A O 1
ATOM 630 N N . ALA A 1 83 ? 3.855 11.186 -24.489 1.00 60.81 83 ALA A N 1
ATOM 631 C CA . ALA A 1 83 ? 4.053 10.076 -25.420 1.00 60.81 83 ALA A CA 1
ATOM 632 C C . ALA A 1 83 ? 3.574 8.744 -24.803 1.00 60.81 83 ALA A C 1
ATOM 634 O O . ALA A 1 83 ? 3.636 8.562 -23.587 1.00 60.81 83 ALA A O 1
ATOM 635 N N . ALA A 1 84 ? 3.112 7.804 -25.633 1.00 60.94 84 ALA A N 1
ATOM 636 C CA . ALA A 1 84 ? 2.524 6.541 -25.171 1.00 60.94 84 ALA A CA 1
ATOM 637 C C . ALA A 1 84 ? 3.465 5.696 -24.283 1.00 60.94 84 ALA A C 1
ATOM 639 O O . ALA A 1 84 ? 3.010 5.128 -23.291 1.00 60.94 84 ALA A O 1
ATOM 640 N N . SER A 1 85 ? 4.772 5.666 -24.572 1.00 59.25 85 SER A N 1
ATOM 641 C CA . SER A 1 85 ? 5.784 5.001 -23.730 1.00 59.25 85 SER A CA 1
ATOM 642 C C . SER A 1 85 ? 5.900 5.662 -22.351 1.00 59.25 85 SER A C 1
ATOM 644 O O . SER A 1 85 ? 5.790 4.996 -21.320 1.00 59.25 85 SER A O 1
ATOM 646 N N . ASN A 1 86 ? 5.965 6.995 -22.313 1.00 72.81 86 ASN A N 1
ATOM 647 C CA . ASN A 1 86 ? 5.967 7.774 -21.070 1.00 72.81 86 ASN A CA 1
ATOM 648 C C . ASN A 1 86 ? 4.669 7.589 -20.262 1.00 72.81 86 ASN A C 1
ATOM 650 O O . ASN A 1 86 ? 4.687 7.632 -19.029 1.00 72.81 86 ASN A O 1
ATOM 654 N N . LEU A 1 87 ? 3.534 7.337 -20.924 1.00 78.00 87 LEU A N 1
ATOM 655 C CA . LEU A 1 87 ? 2.269 6.999 -20.261 1.00 78.00 87 LEU A CA 1
ATOM 656 C C . LEU A 1 87 ? 2.312 5.611 -19.604 1.00 78.00 87 LEU A C 1
ATOM 658 O O . LEU A 1 87 ? 1.873 5.474 -18.462 1.00 78.00 87 LEU A O 1
ATOM 662 N N . LYS A 1 88 ? 2.882 4.601 -20.272 1.00 84.94 88 LYS A N 1
ATOM 663 C CA . LYS A 1 88 ? 3.009 3.246 -19.709 1.00 84.94 88 LYS A CA 1
ATOM 664 C C . LYS A 1 88 ? 3.943 3.226 -18.496 1.00 84.94 88 LYS A C 1
ATOM 666 O O . LYS A 1 88 ? 3.576 2.696 -17.447 1.00 84.94 88 LYS A O 1
ATOM 671 N N . ILE A 1 89 ? 5.115 3.859 -18.603 1.00 88.19 89 ILE A N 1
ATOM 672 C CA . ILE A 1 89 ? 6.082 3.954 -17.497 1.00 88.19 89 ILE A CA 1
ATOM 673 C C . ILE A 1 89 ? 5.480 4.731 -16.321 1.00 88.19 89 ILE A C 1
ATOM 675 O O . ILE A 1 89 ? 5.513 4.258 -15.186 1.00 88.19 89 ILE A O 1
ATOM 679 N N . SER A 1 90 ? 4.856 5.887 -16.572 1.00 87.06 90 SER A N 1
ATOM 680 C CA . SER A 1 90 ? 4.225 6.671 -15.499 1.00 87.06 90 SER A CA 1
ATOM 681 C C . SER A 1 90 ? 3.056 5.941 -14.825 1.00 87.06 90 SER A C 1
ATOM 683 O O . SER A 1 90 ? 2.877 6.073 -13.608 1.00 87.06 90 SER A O 1
ATOM 685 N N . SER A 1 91 ? 2.296 5.128 -15.569 1.00 89.62 91 SER A N 1
ATOM 686 C CA . SER A 1 91 ? 1.277 4.236 -15.003 1.00 89.62 91 SER A CA 1
ATOM 687 C C . SER A 1 91 ? 1.902 3.190 -14.073 1.00 89.62 91 SER A C 1
ATOM 689 O O . SER A 1 91 ? 1.490 3.091 -12.916 1.00 89.62 91 SER A O 1
ATOM 691 N N . ARG A 1 92 ? 2.965 2.501 -14.509 1.00 91.88 92 ARG A N 1
ATOM 692 C CA . ARG A 1 92 ? 3.711 1.522 -13.693 1.00 91.88 92 ARG A CA 1
ATOM 693 C C . ARG A 1 92 ? 4.325 2.135 -12.435 1.00 91.88 92 ARG A C 1
ATOM 695 O O . ARG A 1 92 ? 4.212 1.562 -11.355 1.00 91.88 92 ARG A O 1
ATOM 702 N N . VAL A 1 93 ? 4.912 3.328 -12.534 1.00 92.00 93 VAL A N 1
ATOM 703 C CA . VAL A 1 93 ? 5.419 4.079 -11.370 1.00 92.00 93 VAL A CA 1
ATOM 704 C C . VAL A 1 93 ? 4.286 4.396 -10.395 1.00 92.00 93 VAL A C 1
ATOM 706 O O . VAL A 1 93 ? 4.440 4.244 -9.183 1.00 92.00 93 VAL A O 1
ATOM 709 N N . SER A 1 94 ? 3.136 4.836 -10.906 1.00 90.75 94 SER A N 1
ATOM 710 C CA . SER A 1 94 ? 1.971 5.151 -10.076 1.00 90.75 94 SER A CA 1
ATOM 711 C C . SER A 1 94 ? 1.413 3.908 -9.382 1.00 90.75 94 SER A C 1
ATOM 713 O O . SER A 1 94 ? 1.046 3.980 -8.209 1.00 90.75 94 SER A O 1
ATOM 715 N N . TRP A 1 95 ? 1.404 2.774 -10.083 1.00 93.94 95 TRP A N 1
ATOM 716 C CA . TRP A 1 95 ? 1.032 1.471 -9.541 1.00 93.94 95 TRP A CA 1
ATOM 717 C C . TRP A 1 95 ? 1.973 1.071 -8.399 1.00 93.94 95 TRP A C 1
ATOM 719 O O . TRP A 1 95 ? 1.508 0.814 -7.289 1.00 93.94 95 TRP A O 1
ATOM 729 N N . LEU A 1 96 ? 3.295 1.147 -8.618 1.00 94.50 96 LEU A N 1
ATOM 730 C CA . LEU A 1 96 ? 4.304 0.835 -7.597 1.00 94.50 96 LEU A CA 1
ATOM 731 C C . LEU A 1 96 ? 4.140 1.723 -6.361 1.00 94.50 96 LEU A C 1
ATOM 733 O O . LEU A 1 96 ? 4.137 1.228 -5.240 1.00 94.50 96 LEU A O 1
ATOM 737 N N . LYS A 1 97 ? 3.944 3.035 -6.546 1.00 90.81 97 LYS A N 1
ATOM 738 C CA . LYS A 1 97 ? 3.708 3.970 -5.433 1.00 90.81 97 LYS A CA 1
ATOM 739 C C . LYS A 1 97 ? 2.443 3.621 -4.648 1.00 90.81 97 LYS A C 1
ATOM 741 O O . LYS A 1 97 ? 2.466 3.680 -3.421 1.00 90.81 97 LYS A O 1
ATOM 746 N N . SER A 1 98 ? 1.362 3.257 -5.338 1.00 89.00 98 SER A N 1
ATOM 747 C CA . SER A 1 98 ? 0.102 2.874 -4.697 1.00 89.00 98 SER A CA 1
ATOM 748 C C . SER A 1 98 ? 0.276 1.623 -3.838 1.00 89.00 98 SER A C 1
ATOM 750 O O . SER A 1 98 ? -0.062 1.648 -2.657 1.00 89.00 98 SER A O 1
ATOM 752 N N . TRP A 1 99 ? 0.855 0.558 -4.397 1.00 90.69 99 TRP A N 1
ATOM 753 C CA . TRP A 1 99 ? 1.030 -0.708 -3.685 1.00 90.69 99 TRP A CA 1
ATOM 754 C C . TRP A 1 99 ? 2.090 -0.640 -2.587 1.00 90.69 99 TRP A C 1
ATOM 756 O O . TRP A 1 99 ? 1.835 -1.131 -1.492 1.00 90.69 99 TRP A O 1
ATOM 766 N N . CYS A 1 100 ? 3.222 0.042 -2.799 1.00 91.56 100 CYS A N 1
ATOM 767 C CA . CYS A 1 100 ? 4.161 0.329 -1.709 1.00 91.56 100 CYS A CA 1
ATOM 768 C C . CYS A 1 100 ? 3.471 1.107 -0.581 1.00 91.56 100 CYS A C 1
ATOM 770 O O . CYS A 1 100 ? 3.673 0.798 0.589 1.00 91.56 100 CYS A O 1
ATOM 772 N N . GLY A 1 101 ? 2.623 2.087 -0.914 1.00 86.31 101 GLY A N 1
ATOM 773 C CA . GLY A 1 101 ? 1.797 2.803 0.060 1.00 86.31 101 GLY A CA 1
ATOM 774 C C . GLY A 1 101 ? 0.889 1.864 0.856 1.00 86.31 101 GLY A C 1
ATOM 775 O O . GLY A 1 101 ? 0.859 1.943 2.080 1.00 86.31 101 GLY A O 1
ATOM 776 N N . THR A 1 102 ? 0.211 0.934 0.181 1.00 84.62 102 THR A N 1
ATOM 777 C CA . THR A 1 102 ? -0.606 -0.103 0.825 1.00 84.62 102 THR A CA 1
ATOM 778 C C . THR A 1 102 ? 0.221 -0.977 1.768 1.00 84.62 102 THR A C 1
ATOM 780 O O . THR A 1 102 ? -0.150 -1.124 2.928 1.00 84.62 102 THR A O 1
ATOM 783 N N . PHE A 1 103 ? 1.360 -1.508 1.320 1.00 86.94 103 PHE A N 1
ATOM 784 C CA . PHE A 1 103 ? 2.207 -2.374 2.146 1.00 86.94 103 PHE A CA 1
ATOM 785 C C . PHE A 1 103 ? 2.881 -1.637 3.312 1.00 86.94 103 PHE A C 1
ATOM 787 O O . PHE A 1 103 ? 3.105 -2.238 4.360 1.00 86.94 103 PHE A O 1
ATOM 794 N N . ASN A 1 104 ? 3.140 -0.333 3.184 1.00 85.81 104 ASN A N 1
ATOM 795 C CA . ASN A 1 104 ? 3.693 0.485 4.267 1.00 85.81 104 ASN A CA 1
ATOM 796 C C . ASN A 1 104 ? 2.758 0.594 5.480 1.00 85.81 104 ASN A C 1
ATOM 798 O O . ASN A 1 104 ? 3.245 0.682 6.605 1.00 85.81 104 ASN A O 1
ATOM 802 N N . TYR A 1 105 ? 1.434 0.508 5.302 1.00 77.25 105 TYR A N 1
ATOM 803 C CA . TYR A 1 105 ? 0.510 0.403 6.443 1.00 77.25 105 TYR A CA 1
ATOM 804 C C . TYR A 1 105 ? 0.752 -0.854 7.285 1.00 77.25 105 TYR A C 1
ATOM 806 O O . TYR A 1 105 ? 0.317 -0.939 8.433 1.00 77.25 105 TYR A O 1
ATOM 814 N N . PHE A 1 106 ? 1.442 -1.844 6.718 1.00 76.38 106 PHE A N 1
ATOM 815 C CA . PHE A 1 106 ? 1.674 -3.146 7.324 1.00 76.38 106 PHE A CA 1
ATOM 816 C C . PHE A 1 106 ? 3.105 -3.294 7.829 1.00 76.38 106 PHE A C 1
ATOM 818 O O . PHE A 1 106 ? 3.435 -4.369 8.314 1.00 76.38 106 PHE A O 1
ATOM 825 N N . LEU A 1 107 ? 3.935 -2.244 7.759 1.00 82.81 107 LEU A N 1
ATOM 826 C CA . LEU A 1 107 ? 5.374 -2.305 8.031 1.00 82.81 107 LEU A CA 1
ATOM 827 C C . LEU A 1 107 ? 5.700 -3.010 9.357 1.00 82.81 107 LEU A C 1
ATOM 829 O O . LEU A 1 107 ? 6.556 -3.886 9.389 1.00 82.81 107 LEU A O 1
ATOM 833 N N . GLY A 1 108 ? 4.960 -2.690 10.425 1.00 79.62 108 GLY A N 1
ATOM 834 C CA . GLY A 1 108 ? 5.143 -3.297 11.751 1.00 79.62 108 GLY A CA 1
ATOM 835 C C . GLY A 1 108 ? 4.797 -4.789 11.843 1.00 79.62 108 GLY A C 1
ATOM 836 O O . GLY A 1 108 ? 5.085 -5.413 12.856 1.00 79.62 108 GLY A O 1
ATOM 837 N N . HIS A 1 109 ? 4.188 -5.360 10.805 1.00 82.00 109 HIS A N 1
ATOM 838 C CA . HIS A 1 109 ? 3.847 -6.777 10.719 1.00 82.00 109 HIS A CA 1
ATOM 839 C C . HIS A 1 109 ? 4.744 -7.546 9.744 1.00 82.00 109 HIS A C 1
ATOM 841 O O . HIS A 1 109 ? 4.701 -8.770 9.733 1.00 82.00 109 HIS A O 1
ATOM 847 N N . LEU A 1 110 ? 5.512 -6.868 8.888 1.00 87.44 110 LEU A N 1
ATOM 848 C CA . LEU A 1 110 ? 6.300 -7.542 7.861 1.00 87.44 110 LEU A CA 1
ATOM 849 C C . LEU A 1 110 ? 7.487 -8.274 8.492 1.00 87.44 110 LEU A C 1
ATOM 851 O O . LEU A 1 110 ? 8.203 -7.725 9.329 1.00 87.44 110 LEU A O 1
ATOM 855 N N . THR A 1 111 ? 7.739 -9.507 8.050 1.00 89.44 111 THR A N 1
ATOM 856 C CA . THR A 1 111 ? 9.003 -10.180 8.375 1.00 89.44 111 THR A CA 1
ATOM 857 C C . THR A 1 111 ? 10.150 -9.552 7.580 1.00 89.44 111 THR A C 1
ATOM 859 O O . THR A 1 111 ? 9.920 -8.822 6.612 1.00 89.44 111 THR A O 1
ATOM 862 N N . LYS A 1 112 ? 11.400 -9.886 7.924 1.00 92.44 112 LYS A N 1
ATOM 863 C CA . LYS A 1 112 ? 12.583 -9.439 7.171 1.00 92.44 112 LYS A CA 1
ATOM 864 C C . LYS A 1 112 ? 12.453 -9.695 5.662 1.00 92.44 112 LYS A C 1
ATOM 866 O O . LYS A 1 112 ? 12.712 -8.796 4.874 1.00 92.44 112 LYS A O 1
ATOM 871 N N . GLN A 1 113 ? 11.979 -10.878 5.267 1.00 93.19 113 GLN A N 1
ATOM 872 C CA . GLN A 1 113 ? 11.818 -11.235 3.855 1.00 93.19 113 GLN A CA 1
ATOM 873 C C . GLN A 1 113 ? 10.830 -10.306 3.130 1.00 93.19 113 GLN A C 1
ATOM 875 O O . GLN A 1 113 ? 11.063 -9.913 1.988 1.00 93.19 113 GLN A O 1
ATOM 880 N N . GLN A 1 114 ? 9.722 -9.945 3.782 1.00 93.31 114 GLN A N 1
ATOM 881 C CA . GLN A 1 114 ? 8.734 -9.038 3.197 1.00 93.31 114 GLN A CA 1
ATOM 882 C C . GLN A 1 114 ? 9.210 -7.583 3.212 1.00 93.31 114 GLN A C 1
ATOM 884 O O . GLN A 1 114 ? 8.914 -6.845 2.276 1.00 93.31 114 GLN A O 1
ATOM 889 N N . LEU A 1 115 ? 9.980 -7.173 4.221 1.00 94.50 115 LEU A N 1
ATOM 890 C CA . LEU A 1 115 ? 10.633 -5.862 4.224 1.00 94.50 115 LEU A CA 1
ATOM 891 C C . LEU A 1 115 ? 11.601 -5.728 3.044 1.00 94.50 115 LEU A C 1
ATOM 893 O O . LEU A 1 115 ? 11.540 -4.735 2.322 1.00 94.50 115 LEU A O 1
ATOM 897 N N . ASP A 1 116 ? 12.420 -6.748 2.784 1.00 96.19 116 ASP A N 1
ATOM 898 C CA . ASP A 1 116 ? 13.338 -6.767 1.641 1.00 96.19 116 ASP A CA 1
ATOM 899 C C . ASP A 1 116 ? 12.577 -6.690 0.303 1.00 96.19 116 ASP A C 1
ATOM 901 O O . ASP A 1 116 ? 12.955 -5.931 -0.592 1.00 96.19 116 ASP A O 1
ATOM 905 N N . ALA A 1 117 ? 11.448 -7.399 0.181 1.00 96.69 117 ALA A N 1
ATOM 906 C CA . ALA A 1 117 ? 10.573 -7.305 -0.989 1.00 96.69 117 ALA A CA 1
ATOM 907 C C . ALA A 1 117 ? 9.974 -5.894 -1.166 1.00 96.69 117 ALA A C 1
ATOM 909 O O . ALA A 1 117 ? 9.939 -5.365 -2.279 1.00 96.69 117 ALA A O 1
ATOM 910 N N . LEU A 1 118 ? 9.541 -5.248 -0.079 1.00 95.81 118 LEU A N 1
ATOM 911 C CA . LEU A 1 118 ? 9.006 -3.883 -0.115 1.00 95.81 118 LEU A CA 1
ATOM 912 C C . LEU A 1 118 ? 10.078 -2.854 -0.500 1.00 95.81 118 LEU A C 1
ATOM 914 O O . LEU A 1 118 ? 9.802 -1.925 -1.269 1.00 95.81 118 LEU A O 1
ATOM 918 N N . HIS A 1 119 ? 11.306 -3.027 -0.013 1.00 95.94 119 HIS A N 1
ATOM 919 C CA . HIS A 1 119 ? 12.444 -2.208 -0.422 1.00 95.94 119 HIS A CA 1
ATOM 920 C C . HIS A 1 119 ? 12.748 -2.383 -1.912 1.00 95.94 119 HIS A C 1
ATOM 922 O O . HIS A 1 119 ? 12.862 -1.381 -2.616 1.00 95.94 119 HIS A O 1
ATOM 928 N N . ALA A 1 120 ? 12.747 -3.619 -2.425 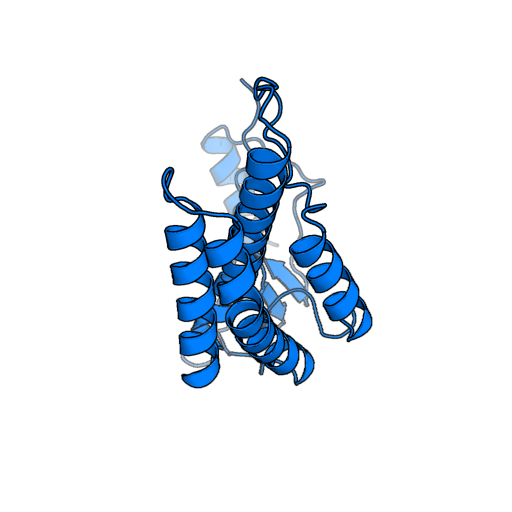1.00 96.81 120 ALA A N 1
ATOM 929 C CA . ALA A 1 120 ? 12.944 -3.881 -3.850 1.00 96.81 120 ALA A CA 1
ATOM 930 C C . ALA A 1 120 ? 11.902 -3.159 -4.726 1.00 96.81 120 ALA A C 1
ATOM 932 O O . ALA A 1 120 ? 12.268 -2.490 -5.694 1.00 96.81 120 ALA A O 1
ATOM 933 N N . LEU A 1 121 ? 10.612 -3.211 -4.364 1.00 96.56 121 LEU A N 1
ATOM 934 C CA . LEU A 1 121 ? 9.566 -2.469 -5.084 1.00 96.56 121 LEU A CA 1
ATOM 935 C C . LEU A 1 121 ? 9.780 -0.950 -5.026 1.00 96.56 121 LEU A C 1
ATOM 937 O O . LEU A 1 121 ? 9.583 -0.244 -6.019 1.00 96.56 121 LEU A O 1
ATOM 941 N N . THR A 1 122 ? 10.202 -0.442 -3.869 1.00 94.94 122 THR A N 1
ATOM 942 C CA . THR A 1 122 ? 10.469 0.986 -3.661 1.00 94.94 122 THR A CA 1
ATOM 943 C C . THR A 1 122 ? 11.655 1.465 -4.497 1.00 94.94 122 THR A C 1
ATOM 945 O O . THR A 1 122 ? 11.600 2.548 -5.084 1.00 94.94 122 THR A O 1
ATOM 948 N N . ASP A 1 123 ? 12.705 0.658 -4.609 1.00 95.69 123 ASP A N 1
ATOM 949 C CA . ASP A 1 123 ? 13.890 0.993 -5.393 1.00 95.69 123 ASP A CA 1
ATOM 950 C C . ASP A 1 123 ? 13.626 0.910 -6.896 1.00 95.69 123 ASP A C 1
ATOM 952 O O . ASP A 1 123 ? 14.024 1.818 -7.631 1.00 95.69 123 ASP A O 1
ATOM 956 N N . VAL A 1 124 ? 12.859 -0.085 -7.355 1.00 95.25 124 VAL A N 1
ATOM 957 C CA . VAL A 1 124 ? 12.375 -0.110 -8.743 1.00 95.25 124 VAL A CA 1
ATOM 958 C C . VAL A 1 124 ? 11.526 1.130 -9.027 1.00 95.25 124 VAL A C 1
ATOM 960 O O . VAL A 1 124 ? 11.743 1.794 -10.037 1.00 95.25 124 VAL A O 1
ATOM 963 N N . SER A 1 125 ? 10.624 1.518 -8.119 1.00 93.88 125 SER A N 1
ATOM 964 C CA . SER A 1 125 ? 9.808 2.731 -8.271 1.00 93.88 125 SER A CA 1
ATOM 965 C C . SER A 1 125 ? 10.655 3.992 -8.456 1.00 93.88 125 SER A C 1
ATOM 967 O O . SER A 1 125 ? 10.325 4.837 -9.289 1.00 93.88 125 SER A O 1
ATOM 969 N N . LYS A 1 126 ? 11.766 4.131 -7.719 1.00 92.50 126 LYS A N 1
ATOM 970 C CA . LYS A 1 126 ? 12.721 5.238 -7.900 1.00 92.50 126 LYS A CA 1
ATOM 971 C C . LYS A 1 126 ? 13.433 5.153 -9.248 1.00 92.50 126 LYS A C 1
ATOM 973 O O . LYS A 1 126 ? 13.491 6.154 -9.951 1.00 92.50 126 LYS A O 1
ATOM 978 N N . ARG A 1 127 ? 13.927 3.971 -9.629 1.00 91.31 127 ARG A N 1
ATOM 979 C CA . ARG A 1 127 ? 14.644 3.765 -10.896 1.00 91.31 127 ARG A CA 1
ATOM 980 C C . ARG A 1 127 ? 13.767 4.073 -12.110 1.00 91.31 127 ARG A C 1
ATOM 982 O O . ARG A 1 127 ? 14.220 4.752 -13.018 1.00 91.31 127 ARG A O 1
ATOM 989 N N . LEU A 1 128 ? 12.499 3.660 -12.099 1.00 90.88 128 LEU A N 1
ATOM 990 C CA . LEU A 1 128 ? 11.554 3.943 -13.189 1.00 90.88 128 LEU A CA 1
ATOM 991 C C . LEU A 1 128 ? 11.184 5.432 -13.333 1.00 90.88 128 LEU A C 1
ATOM 993 O O . LEU A 1 128 ? 10.503 5.797 -14.287 1.00 90.88 128 LEU A O 1
ATOM 997 N N . GLN A 1 129 ? 11.585 6.290 -12.390 1.00 88.69 129 GLN A N 1
ATOM 998 C CA . GLN A 1 129 ? 11.404 7.742 -12.483 1.00 88.69 129 GLN A CA 1
ATOM 999 C C . GLN A 1 129 ? 12.595 8.451 -13.141 1.00 88.69 129 GLN A C 1
ATOM 1001 O O . GLN A 1 129 ? 12.524 9.665 -13.331 1.00 88.69 129 GLN A O 1
ATOM 1006 N N . ASP A 1 130 ? 13.669 7.729 -13.472 1.00 88.19 130 ASP A N 1
ATOM 1007 C CA . ASP A 1 130 ? 14.806 8.285 -14.201 1.00 88.19 130 ASP A CA 1
ATOM 1008 C C . ASP A 1 130 ? 14.371 8.703 -15.621 1.00 88.19 130 ASP A C 1
ATOM 1010 O O . ASP A 1 130 ? 13.883 7.859 -16.376 1.00 88.19 130 ASP A O 1
ATOM 1014 N N . PRO A 1 131 ? 14.539 9.980 -16.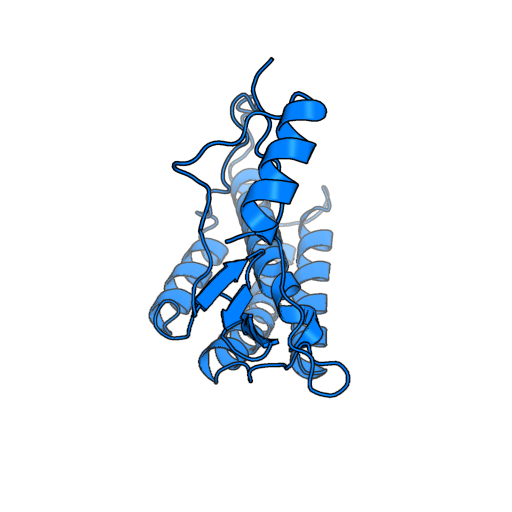017 1.00 83.69 131 PRO A N 1
ATOM 1015 C CA . PRO A 1 131 ? 14.218 10.442 -17.366 1.00 83.69 131 PRO A CA 1
ATOM 1016 C C . PRO A 1 131 ? 14.973 9.713 -18.485 1.00 83.69 131 PRO A C 1
ATOM 1018 O O . PRO A 1 131 ? 14.527 9.753 -19.630 1.00 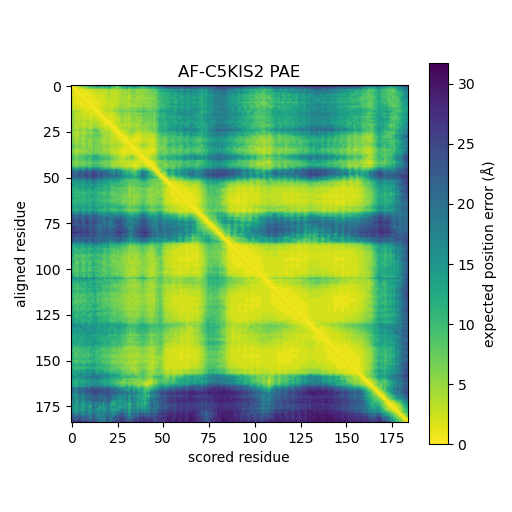83.69 131 PRO A O 1
ATOM 1021 N N . ALA A 1 132 ? 16.114 9.089 -18.177 1.00 87.06 132 ALA A N 1
ATOM 1022 C CA . ALA A 1 132 ? 16.942 8.369 -19.138 1.00 87.06 132 ALA A CA 1
ATOM 1023 C C . ALA A 1 132 ? 16.575 6.881 -19.282 1.00 87.06 132 ALA A C 1
ATOM 1025 O O . ALA A 1 132 ? 17.176 6.197 -20.112 1.00 87.06 132 ALA A O 1
ATOM 1026 N N . ILE A 1 133 ? 15.618 6.366 -18.498 1.00 88.50 133 ILE A N 1
ATOM 1027 C CA . ILE A 1 133 ? 15.300 4.936 -18.514 1.00 88.50 133 ILE A CA 1
ATOM 1028 C C . ILE A 1 133 ? 14.671 4.499 -19.838 1.00 88.50 133 ILE A C 1
ATOM 1030 O O . ILE A 1 133 ? 13.775 5.144 -20.384 1.00 88.50 133 ILE A O 1
ATOM 1034 N N . THR A 1 134 ? 15.118 3.353 -20.340 1.00 86.56 134 THR A N 1
ATOM 1035 C CA . THR A 1 134 ? 14.596 2.749 -21.566 1.00 86.56 134 THR A CA 1
ATOM 1036 C C . THR A 1 134 ? 13.505 1.720 -21.277 1.00 86.56 134 THR A C 1
ATOM 1038 O O . THR A 1 134 ? 13.515 1.050 -20.243 1.00 86.56 134 THR A O 1
ATOM 1041 N N . ASP A 1 135 ? 12.597 1.499 -22.234 1.00 84.94 135 ASP A N 1
ATOM 1042 C CA . ASP A 1 135 ? 11.557 0.461 -22.126 1.00 84.94 135 ASP A CA 1
ATOM 1043 C C . ASP A 1 135 ? 12.154 -0.932 -21.849 1.00 84.94 135 ASP A C 1
ATOM 1045 O O . ASP A 1 135 ? 11.606 -1.706 -21.066 1.00 84.94 135 ASP A O 1
ATOM 1049 N N . LYS A 1 136 ? 13.322 -1.241 -22.431 1.00 87.94 136 LYS A N 1
ATOM 1050 C CA . LYS A 1 136 ? 14.033 -2.509 -22.204 1.00 87.94 136 LYS A CA 1
ATOM 1051 C C . LYS A 1 136 ? 14.475 -2.664 -20.748 1.00 87.94 136 LYS A C 1
ATOM 1053 O O . LYS A 1 136 ? 14.354 -3.752 -20.189 1.00 87.94 136 LYS A O 1
ATOM 1058 N N . GLU A 1 137 ? 14.983 -1.598 -20.137 1.00 89.12 137 GLU A N 1
ATOM 1059 C CA . GLU A 1 137 ? 15.364 -1.604 -18.722 1.00 89.12 137 GLU A CA 1
ATOM 1060 C C . GLU A 1 137 ? 14.144 -1.734 -17.818 1.00 89.12 137 GLU A C 1
ATOM 1062 O O . GLU A 1 137 ? 14.215 -2.461 -16.828 1.00 89.12 137 GLU A O 1
ATOM 1067 N N . VAL A 1 138 ? 13.022 -1.098 -18.176 1.00 87.19 138 VAL A N 1
ATOM 1068 C CA . VAL A 1 138 ? 11.754 -1.258 -17.453 1.00 87.19 138 VAL A CA 1
ATOM 1069 C C . VAL A 1 138 ? 11.294 -2.713 -17.491 1.00 87.19 138 VAL A C 1
ATOM 1071 O O . VAL A 1 138 ? 11.011 -3.284 -16.439 1.00 87.19 138 VAL A O 1
ATOM 1074 N N . GLU A 1 139 ? 11.250 -3.333 -18.673 1.00 90.50 139 GLU A N 1
ATOM 1075 C CA . GLU A 1 139 ? 10.823 -4.731 -18.806 1.00 90.50 139 GLU A CA 1
ATOM 1076 C C . GLU A 1 139 ? 11.776 -5.703 -18.096 1.00 90.50 139 GLU A C 1
ATOM 1078 O O . GLU A 1 139 ? 11.326 -6.686 -17.509 1.00 90.50 139 GLU A O 1
ATOM 1083 N N . ALA A 1 140 ? 13.078 -5.405 -18.048 1.00 91.56 140 ALA A N 1
ATOM 1084 C CA . ALA A 1 140 ? 14.040 -6.207 -17.291 1.00 91.56 140 ALA A CA 1
ATOM 1085 C C . ALA A 1 140 ? 13.754 -6.225 -15.775 1.00 91.56 140 ALA A C 1
ATOM 1087 O O . ALA A 1 140 ? 14.127 -7.183 -15.097 1.00 91.56 140 ALA A O 1
ATOM 1088 N N . GLN A 1 141 ? 13.078 -5.204 -15.230 1.00 92.44 141 GLN A N 1
ATOM 1089 C CA . GLN A 1 141 ? 12.669 -5.189 -13.820 1.00 92.44 141 GLN A CA 1
ATOM 1090 C C . GLN A 1 141 ? 11.388 -5.997 -13.552 1.00 92.44 141 GLN A C 1
ATOM 1092 O O . GLN A 1 141 ? 11.123 -6.314 -12.393 1.00 92.44 141 GLN A O 1
ATOM 1097 N N . SER A 1 142 ? 10.596 -6.355 -14.571 1.00 92.38 142 SER A N 1
ATOM 1098 C CA . SER A 1 142 ? 9.275 -6.982 -14.390 1.00 92.38 142 SER A CA 1
ATOM 1099 C C . SER A 1 142 ? 9.345 -8.284 -13.584 1.00 92.38 142 SER A C 1
ATOM 1101 O O . SER A 1 142 ? 8.523 -8.494 -12.696 1.00 92.38 142 SER A O 1
ATOM 1103 N N . THR A 1 143 ? 10.363 -9.123 -13.798 1.00 93.75 143 THR A N 1
ATOM 1104 C CA . THR A 1 143 ? 10.552 -10.366 -13.026 1.00 93.75 143 THR A CA 1
ATOM 1105 C C . THR A 1 143 ? 10.780 -10.094 -11.537 1.00 93.75 143 THR A C 1
ATOM 1107 O O . THR A 1 143 ? 10.191 -10.763 -10.686 1.00 93.75 143 THR A O 1
ATOM 1110 N N . LEU A 1 144 ? 11.602 -9.089 -11.212 1.00 95.12 144 LEU A N 1
ATOM 1111 C CA . LEU A 1 144 ? 11.867 -8.684 -9.830 1.00 95.12 144 LEU A CA 1
ATOM 1112 C C . LEU A 1 144 ? 10.604 -8.115 -9.175 1.00 95.12 144 LEU A C 1
ATOM 1114 O O . LEU A 1 144 ? 10.279 -8.491 -8.049 1.00 95.12 144 LEU A O 1
ATOM 1118 N N . VAL A 1 145 ? 9.878 -7.246 -9.887 1.00 96.56 145 VAL A N 1
ATOM 1119 C CA . VAL A 1 145 ? 8.620 -6.665 -9.400 1.00 96.56 145 VAL A CA 1
ATOM 1120 C C . VAL A 1 145 ? 7.595 -7.760 -9.133 1.00 96.56 145 VAL A C 1
ATOM 1122 O O . VAL A 1 145 ? 7.011 -7.772 -8.054 1.00 96.56 145 VAL A O 1
ATOM 1125 N N . HIS A 1 146 ? 7.411 -8.701 -10.063 1.00 96.50 146 HIS A N 1
ATOM 1126 C CA . HIS A 1 146 ? 6.477 -9.814 -9.900 1.00 96.50 146 HIS A CA 1
ATOM 1127 C C . HIS A 1 146 ? 6.797 -10.636 -8.649 1.00 96.50 146 HIS A C 1
ATOM 1129 O O . HIS A 1 146 ? 5.924 -10.861 -7.815 1.00 96.50 146 HIS A O 1
ATOM 1135 N N . ALA A 1 147 ? 8.059 -11.050 -8.490 1.00 96.50 147 ALA A N 1
ATOM 1136 C CA . ALA A 1 147 ? 8.489 -11.868 -7.360 1.00 96.50 147 ALA A CA 1
ATOM 1137 C C . ALA A 1 147 ? 8.315 -11.140 -6.016 1.00 96.50 147 ALA A C 1
ATOM 1139 O O . ALA A 1 147 ? 7.770 -11.706 -5.066 1.00 96.50 147 ALA A O 1
ATOM 1140 N N . ALA A 1 148 ? 8.733 -9.873 -5.940 1.00 96.75 148 ALA A N 1
ATOM 1141 C CA . ALA A 1 148 ? 8.595 -9.065 -4.733 1.00 96.75 148 ALA A CA 1
ATOM 1142 C C . ALA A 1 148 ? 7.120 -8.792 -4.394 1.00 96.75 148 ALA A C 1
ATOM 1144 O O . ALA A 1 148 ? 6.707 -8.942 -3.242 1.00 96.75 148 ALA A O 1
ATOM 1145 N N . PHE A 1 149 ? 6.309 -8.454 -5.398 1.00 95.38 149 PHE A N 1
ATOM 1146 C CA . PHE A 1 149 ? 4.880 -8.222 -5.228 1.00 95.38 149 PHE A CA 1
ATOM 1147 C C . PHE A 1 149 ? 4.147 -9.490 -4.783 1.00 95.38 149 PHE A C 1
ATOM 1149 O O . PHE A 1 149 ? 3.397 -9.437 -3.812 1.00 95.38 149 PHE A O 1
ATOM 1156 N N . LYS A 1 150 ? 4.415 -10.641 -5.417 1.00 94.44 150 LYS A N 1
ATOM 1157 C CA . LYS A 1 150 ? 3.822 -11.933 -5.042 1.00 94.44 150 LYS A CA 1
ATOM 1158 C C . LYS A 1 150 ? 4.193 -12.328 -3.617 1.00 94.44 150 LYS A C 1
ATOM 1160 O O . LYS A 1 150 ? 3.312 -12.722 -2.869 1.00 94.44 150 LYS A O 1
ATOM 1165 N N . SER A 1 151 ? 5.450 -12.139 -3.206 1.00 93.38 151 SER A N 1
ATOM 1166 C CA . SER A 1 151 ? 5.891 -12.395 -1.824 1.00 93.38 151 SER A CA 1
ATOM 1167 C C . SER A 1 151 ? 5.100 -11.579 -0.793 1.00 93.38 151 SER A C 1
ATOM 1169 O O . SER A 1 151 ? 4.638 -12.117 0.215 1.00 93.38 151 SER A O 1
ATOM 1171 N N . LEU A 1 152 ? 4.904 -10.282 -1.050 1.00 91.50 152 LEU A N 1
ATOM 1172 C CA . LEU A 1 152 ? 4.112 -9.404 -0.183 1.00 91.50 152 LEU A CA 1
ATOM 1173 C C . LEU A 1 152 ? 2.623 -9.773 -0.189 1.00 91.50 152 LEU A C 1
ATOM 1175 O O . LEU A 1 152 ? 1.976 -9.762 0.859 1.00 91.50 152 LEU A O 1
ATOM 1179 N N . PHE A 1 153 ? 2.087 -10.114 -1.360 1.00 90.19 153 PHE A N 1
ATOM 1180 C CA . PHE A 1 153 ? 0.692 -10.502 -1.529 1.00 90.19 153 PHE A CA 1
ATOM 1181 C C . PHE A 1 153 ? 0.388 -11.836 -0.836 1.00 90.19 153 PHE A C 1
ATOM 1183 O O . PHE A 1 153 ? -0.587 -11.939 -0.096 1.00 90.19 153 PHE A O 1
ATOM 1190 N N . ASP A 1 154 ? 1.256 -12.833 -0.989 1.00 89.00 154 ASP A N 1
ATOM 1191 C CA . ASP A 1 154 ? 1.119 -14.147 -0.357 1.00 89.00 154 ASP A CA 1
ATOM 1192 C C . ASP A 1 154 ? 1.224 -14.060 1.155 1.00 89.00 154 ASP A C 1
ATOM 1194 O O . ASP A 1 154 ? 0.439 -14.695 1.855 1.00 89.00 154 ASP A O 1
ATOM 1198 N N . TYR A 1 155 ? 2.123 -13.220 1.670 1.00 87.06 155 TYR A N 1
ATOM 1199 C CA . TYR A 1 155 ? 2.182 -12.934 3.101 1.00 87.06 155 TYR A CA 1
ATOM 1200 C C . TYR A 1 155 ? 0.870 -12.326 3.621 1.00 87.06 155 TYR A C 1
ATOM 1202 O O . TYR A 1 155 ? 0.402 -12.625 4.721 1.00 87.06 155 TYR A O 1
ATOM 1210 N N . TYR A 1 156 ? 0.224 -11.492 2.807 1.00 81.44 156 TYR A N 1
ATOM 1211 C CA . TYR A 1 156 ? -1.085 -10.950 3.139 1.00 81.44 156 TYR A CA 1
ATOM 1212 C C . TYR A 1 156 ? -2.168 -12.042 3.166 1.00 81.44 156 TYR A C 1
ATOM 1214 O O . TYR A 1 156 ? -2.945 -12.145 4.124 1.00 81.44 156 TYR A O 1
ATOM 1222 N N . LEU A 1 157 ? -2.199 -12.893 2.136 1.00 80.94 157 LEU A N 1
ATOM 1223 C CA . LEU A 1 157 ? -3.140 -14.009 2.016 1.00 80.94 157 LEU A CA 1
ATOM 1224 C C . LEU A 1 157 ? -2.927 -15.076 3.095 1.00 80.94 157 LEU A C 1
ATOM 1226 O O . LEU A 1 157 ? -3.902 -15.632 3.603 1.00 80.94 157 LEU A O 1
ATOM 1230 N N . SER A 1 158 ? -1.684 -15.305 3.526 1.00 80.75 158 SER A N 1
ATOM 1231 C CA . SER A 1 158 ? -1.347 -16.219 4.620 1.00 80.75 158 SER A CA 1
ATOM 1232 C C . SER A 1 158 ? -1.832 -15.717 5.975 1.00 80.75 158 SER A C 1
ATOM 1234 O O . SER A 1 158 ? -1.750 -16.447 6.956 1.00 80.75 158 SER A O 1
ATOM 1236 N N . GLY A 1 159 ? -2.400 -14.507 6.039 1.00 72.06 159 GLY A N 1
ATOM 1237 C CA . GLY A 1 159 ? -2.988 -13.856 7.206 1.00 72.06 159 GLY A CA 1
ATOM 1238 C C . GLY A 1 159 ? -1.960 -13.266 8.128 1.00 72.06 159 GLY A C 1
ATOM 1239 O O . GLY A 1 159 ? -1.255 -13.969 8.844 1.00 72.06 159 GLY A O 1
ATOM 1240 N N . ILE A 1 160 ? -1.972 -11.945 8.143 1.00 72.75 160 ILE A N 1
ATOM 1241 C CA . ILE A 1 160 ? -1.155 -11.157 9.037 1.00 72.75 160 ILE A CA 1
ATOM 1242 C C . ILE A 1 160 ? -1.687 -11.339 10.469 1.00 72.75 160 ILE A C 1
ATOM 1244 O O . ILE A 1 160 ? -2.884 -11.112 10.695 1.00 72.75 160 ILE A O 1
ATOM 1248 N N . PRO A 1 161 ? -0.843 -11.769 11.426 1.00 69.31 161 PRO A N 1
ATOM 1249 C CA . PRO A 1 161 ? -1.263 -11.939 12.809 1.00 69.31 161 PRO A CA 1
ATOM 1250 C C . PRO A 1 161 ? -1.725 -10.601 13.393 1.00 69.31 161 PRO A C 1
ATOM 1252 O O . PRO A 1 161 ? -1.182 -9.548 13.065 1.00 69.31 161 PRO A O 1
ATOM 1255 N N . ALA A 1 162 ? -2.731 -10.643 14.265 1.00 70.88 162 ALA A N 1
ATOM 1256 C CA . ALA A 1 162 ? -3.133 -9.459 15.010 1.00 70.88 162 ALA A CA 1
ATOM 1257 C C . ALA A 1 162 ? -2.028 -9.074 16.001 1.00 70.88 162 ALA A C 1
ATOM 1259 O O . ALA A 1 162 ? -1.520 -9.925 16.733 1.00 70.88 162 ALA A O 1
ATOM 1260 N N . LEU A 1 163 ? -1.688 -7.791 16.040 1.00 71.94 163 LEU A N 1
ATOM 1261 C CA . LEU A 1 163 ? -0.824 -7.216 17.060 1.00 71.94 163 LEU A CA 1
ATOM 1262 C C . LEU A 1 163 ? -1.678 -6.635 18.187 1.00 71.94 163 LEU A C 1
ATOM 1264 O O . LEU A 1 163 ? -2.834 -6.265 17.986 1.00 71.94 163 LEU A O 1
ATOM 1268 N N . TYR A 1 164 ? -1.106 -6.552 19.384 1.00 70.31 164 TYR A N 1
ATOM 1269 C CA . TYR A 1 164 ? -1.754 -5.932 20.536 1.00 70.31 164 TYR A CA 1
ATOM 1270 C C . TYR A 1 164 ? -1.127 -4.564 20.792 1.00 70.31 164 TYR A C 1
ATOM 1272 O O . TYR A 1 164 ? 0.064 -4.452 21.067 1.00 70.31 164 TYR A O 1
ATOM 1280 N N . ALA A 1 165 ? -1.940 -3.516 20.723 1.00 62.97 165 ALA A N 1
ATOM 1281 C CA . ALA A 1 165 ? -1.632 -2.208 21.277 1.00 62.97 165 ALA A CA 1
ATOM 1282 C C . ALA A 1 165 ? -2.066 -2.202 22.751 1.00 62.97 165 ALA A C 1
ATOM 1284 O O . ALA A 1 165 ? -3.071 -1.591 23.116 1.00 62.97 165 ALA A O 1
ATOM 1285 N N . ALA A 1 166 ? -1.345 -2.950 23.586 1.00 55.94 166 ALA A N 1
ATOM 1286 C CA . ALA A 1 166 ? -1.560 -2.967 25.026 1.00 55.94 166 ALA A CA 1
ATOM 1287 C C . ALA A 1 166 ? -0.267 -2.593 25.750 1.00 55.94 166 ALA A C 1
ATOM 12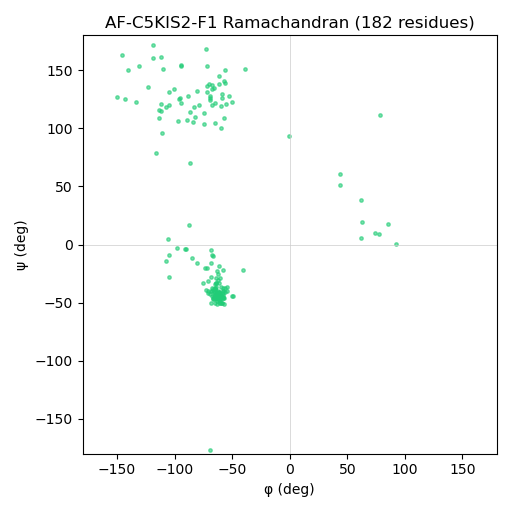89 O O . ALA A 1 166 ? 0.812 -3.091 25.429 1.00 55.94 166 ALA A O 1
ATOM 1290 N N . ARG A 1 167 ? -0.409 -1.722 26.747 1.00 49.34 167 ARG A N 1
ATOM 1291 C CA . ARG A 1 167 ? 0.519 -1.593 27.866 1.00 49.34 167 ARG A CA 1
ATOM 1292 C C . ARG A 1 167 ? -0.265 -2.076 29.083 1.00 49.34 167 ARG A C 1
ATOM 1294 O O . ARG A 1 167 ? -1.342 -1.538 29.327 1.00 49.34 167 ARG A O 1
ATOM 1301 N N . ASP A 1 168 ? 0.232 -3.106 29.760 1.00 50.56 168 ASP A N 1
ATOM 1302 C CA . ASP A 1 168 ? -0.220 -3.535 31.091 1.00 50.56 168 ASP A CA 1
ATOM 1303 C C . ASP A 1 168 ? -1.755 -3.562 31.271 1.00 50.56 168 ASP A C 1
ATOM 1305 O O . ASP A 1 168 ? -2.318 -2.824 32.077 1.00 50.56 168 ASP A O 1
ATOM 1309 N N . ASP A 1 169 ? -2.447 -4.379 30.466 1.00 47.94 169 ASP A N 1
ATOM 1310 C CA . ASP A 1 169 ? -3.894 -4.656 30.562 1.00 47.94 169 ASP A CA 1
ATOM 1311 C C . ASP A 1 169 ? -4.854 -3.465 30.373 1.00 47.94 169 ASP A C 1
ATOM 1313 O O . ASP A 1 169 ? -6.076 -3.617 30.463 1.00 47.94 169 ASP A O 1
ATOM 1317 N N . GLN A 1 170 ? -4.346 -2.283 30.017 1.00 51.47 170 GLN A N 1
ATOM 1318 C CA . GLN A 1 170 ? -5.173 -1.147 29.624 1.00 51.47 170 GLN A CA 1
ATOM 1319 C C . GLN A 1 170 ? -5.268 -1.075 28.101 1.00 51.47 170 GLN A C 1
ATOM 1321 O O . GLN A 1 170 ? -4.334 -0.675 27.402 1.00 51.47 170 GLN A O 1
ATOM 1326 N N . ALA A 1 171 ? -6.433 -1.453 27.569 1.00 50.53 171 ALA A N 1
ATOM 1327 C CA . ALA A 1 171 ? -6.754 -1.197 2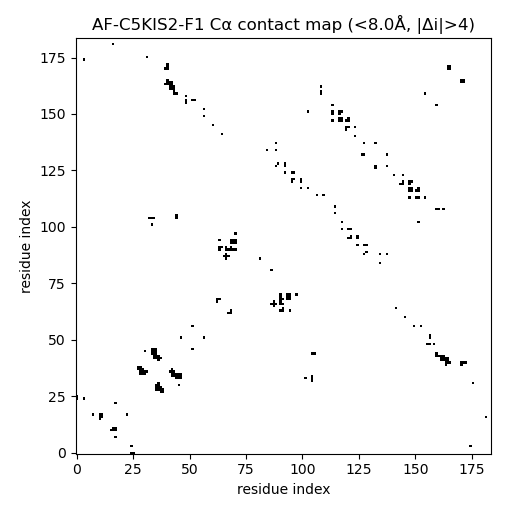6.173 1.00 50.53 171 ALA A CA 1
ATOM 1328 C C . ALA A 1 171 ? -6.719 0.319 25.934 1.00 50.53 171 ALA A C 1
ATOM 1330 O O . ALA A 1 171 ? -7.481 1.072 26.545 1.00 50.53 171 ALA A O 1
ATOM 1331 N N . ILE A 1 172 ? -5.837 0.768 25.039 1.00 52.81 172 ILE A N 1
ATOM 1332 C CA . ILE A 1 172 ? -5.766 2.170 24.637 1.00 52.81 172 ILE A CA 1
ATOM 1333 C C . ILE A 1 172 ? -7.083 2.503 23.932 1.00 52.81 172 ILE A C 1
ATOM 1335 O O . ILE A 1 172 ? -7.327 2.097 22.793 1.00 52.81 172 ILE A O 1
ATOM 1339 N N . GLY A 1 173 ? -7.960 3.231 24.626 1.00 50.09 173 GLY A N 1
ATOM 1340 C CA . GLY A 1 173 ? -9.139 3.837 24.024 1.00 50.09 173 GLY A CA 1
ATOM 1341 C C . GLY A 1 173 ? -8.675 4.795 22.935 1.00 50.09 173 GLY A C 1
ATOM 1342 O O . GLY A 1 173 ? -8.224 5.898 23.226 1.00 50.09 173 GLY A O 1
ATOM 1343 N N . THR A 1 174 ? -8.729 4.358 21.680 1.00 52.09 174 THR A N 1
ATOM 1344 C CA . THR A 1 174 ? -8.245 5.170 20.565 1.00 52.09 174 THR A CA 1
ATOM 1345 C C . THR A 1 174 ? -9.362 6.118 20.153 1.00 52.09 174 THR A C 1
ATOM 1347 O O . THR A 1 174 ? -10.346 5.700 19.546 1.00 52.09 174 THR A O 1
ATOM 1350 N N . ILE A 1 175 ? -9.227 7.399 20.501 1.00 50.03 175 ILE A N 1
ATOM 1351 C CA . ILE A 1 175 ? -10.033 8.453 19.887 1.00 50.03 175 ILE A CA 1
ATOM 1352 C C . ILE A 1 175 ? -9.300 8.888 18.632 1.00 50.03 175 ILE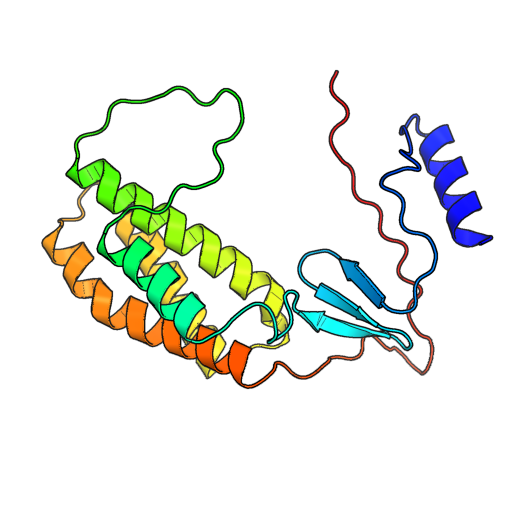 A C 1
ATOM 1354 O O . ILE A 1 175 ? -8.194 9.420 18.684 1.00 50.03 175 ILE A O 1
ATOM 1358 N N . VAL A 1 176 ? -9.927 8.621 17.500 1.00 51.31 176 VAL A N 1
ATOM 1359 C CA . VAL A 1 176 ? -9.391 8.956 16.194 1.00 51.31 176 VAL A CA 1
ATOM 1360 C C . VAL A 1 176 ? -9.980 10.278 15.737 1.00 51.31 176 VAL A C 1
ATOM 1362 O O . VAL A 1 176 ? -11.197 10.410 15.622 1.00 51.31 176 VAL A O 1
ATOM 1365 N N . LEU A 1 177 ? -9.103 11.218 15.402 1.00 49.41 177 LEU A N 1
ATOM 1366 C CA . LEU A 1 177 ? -9.457 12.488 14.787 1.00 49.41 177 LEU A CA 1
ATOM 1367 C C . LEU A 1 177 ? -8.893 12.519 13.370 1.00 49.41 177 LEU A C 1
ATOM 1369 O O . LEU A 1 177 ? -7.684 12.460 13.166 1.00 49.41 177 LEU A O 1
ATOM 1373 N N . SER A 1 178 ? -9.790 12.563 12.392 1.00 43.09 178 SER A N 1
ATOM 1374 C CA . SER A 1 178 ? -9.464 12.686 10.975 1.00 43.09 178 SER A CA 1
ATOM 1375 C C . SER A 1 178 ? -9.977 14.037 10.506 1.00 43.09 178 SER A C 1
ATOM 1377 O O . SER A 1 178 ? -11.188 14.207 10.364 1.00 43.09 178 SER A O 1
ATOM 1379 N N . ASP A 1 179 ? -9.071 14.969 10.227 1.00 43.25 179 ASP A N 1
ATOM 1380 C CA . ASP A 1 179 ? -9.423 16.176 9.490 1.00 43.25 179 ASP A CA 1
ATOM 1381 C C . ASP A 1 179 ? -9.737 15.802 8.035 1.00 43.25 179 ASP A C 1
ATOM 1383 O O . ASP A 1 179 ? -8.967 15.122 7.353 1.00 43.25 179 ASP A O 1
ATOM 1387 N N . ALA A 1 180 ? -10.909 16.211 7.569 1.00 43.09 180 ALA A N 1
ATOM 1388 C CA . ALA A 1 180 ? -11.284 16.122 6.174 1.00 43.09 180 ALA A CA 1
ATOM 1389 C C . ALA A 1 180 ? -11.474 17.550 5.683 1.00 43.09 180 ALA A C 1
ATOM 1391 O O . ALA A 1 180 ? -12.619 17.983 5.611 1.00 43.09 180 ALA A O 1
ATOM 1392 N N . ASN A 1 181 ? -10.357 18.235 5.387 1.00 40.69 181 ASN A N 1
ATOM 1393 C CA . ASN A 1 181 ? -10.258 19.550 4.740 1.00 40.69 181 ASN A CA 1
ATOM 1394 C C . ASN A 1 181 ? -11.627 20.136 4.376 1.00 40.69 181 ASN A C 1
ATOM 1396 O O . ASN A 1 181 ? -12.182 19.840 3.310 1.00 40.69 181 ASN A O 1
ATOM 1400 N N . CYS A 1 182 ? -12.178 20.945 5.275 1.00 36.50 182 CYS A N 1
ATOM 1401 C CA . CYS A 1 182 ? -13.336 21.757 4.958 1.00 36.50 182 CYS A CA 1
ATOM 1402 C C . CYS A 1 182 ? -12.883 22.810 3.945 1.00 36.50 182 CYS A C 1
ATOM 1404 O O . CYS A 1 182 ? -11.959 23.576 4.201 1.00 36.50 182 CYS A O 1
ATOM 1406 N N . HIS A 1 183 ? -13.509 22.792 2.772 1.00 34.56 183 HIS A N 1
ATOM 1407 C CA . HIS A 1 183 ? -13.377 23.838 1.772 1.00 34.56 183 HIS A CA 1
ATOM 1408 C C . HIS A 1 183 ? -13.599 25.218 2.408 1.00 34.56 183 HIS A C 1
ATOM 1410 O O . HIS A 1 183 ? -14.666 25.465 2.972 1.00 34.56 183 HIS A O 1
ATOM 1416 N N . GLY A 1 184 ? -12.593 26.081 2.276 1.00 32.53 184 GLY A N 1
ATOM 1417 C CA . GLY A 1 184 ? -12.712 27.534 2.233 1.00 32.53 184 GLY A CA 1
ATOM 1418 C C . GLY A 1 184 ? -12.202 27.999 0.881 1.00 32.53 184 GLY A C 1
ATOM 1419 O O . GLY A 1 184 ? -11.141 27.473 0.469 1.00 32.53 184 GLY A O 1
#

Solvent-accessible surface area (backbone atoms only — not comparable to full-atom values): 11076 Å² total; per-residue (Å²): 112,72,66,60,54,53,52,50,51,54,38,44,75,71,71,46,85,81,56,73,92,78,57,78,72,98,63,64,62,45,80,52,91,52,24,34,38,36,71,79,24,30,32,33,63,50,74,55,63,91,76,51,48,72,70,51,50,53,52,56,48,49,28,47,77,69,24,66,43,76,71,87,71,64,90,88,67,80,88,77,92,66,58,72,69,60,45,33,46,52,17,32,37,46,44,40,52,52,52,52,53,58,52,56,60,39,53,95,73,50,51,72,72,42,47,54,24,52,47,51,45,52,51,49,37,55,54,67,66,42,91,82,65,48,72,68,60,56,59,68,43,46,65,58,46,50,53,27,50,49,52,50,50,48,50,48,61,70,54,68,74,69,44,71,55,60,60,92,91,45,53,63,82,78,83,84,85,79,89,72,82,78,89,127

Foldseek 3Di:
DVVVVVVVVVCVVVVHDDDPVPDDDDDQWDDDDQWIAGPQQWIDGPDALVVADVVNLVVLLCCLVVLVADDDDDPPDDDDDDDPLVSSLVSNLSSLVVVLSNCVSCVVQDDPLLVVLSVLSVVLSVVSPPPPDDPVNNVVCSVSNSVSVVVSSVCVNVPRDIDGPDDPSDRPPDDDDDDDDDDD

Nearest PDB structures (foldseek):
  4pgw-assembly1_A  TM=3.668E-01  e=8.741E+00  Bacillus subtilis subsp. subtilis str. 168

Organism: Perkinsus marinus (strain ATCC 50983 / TXsc) (NCBI:txid423536)

pLDDT: mean 78.1, std 15.6, range [32.53, 96.81]